Protein 8CQT (pdb70)

Secondary structure (DSSP, 8-state):
-HHHHHHH--B---B-TT-PPPHHHHHHHHHHHHT---GGG---EEEEEE--HHHHHHHHHHT-BTTB-GGGGG-SEEEEEEE---HHHHHHHHHHHHHHHHHHHTT-EEEEE--S-HHHHHHHHT--TTSPEEEEEEEE-B-S--PPP----HHHHEEES--/-HHHHHHHH--B---B-TT-PPPHHHHHHHHHHHHT---GGG---EEEEEE--HHHHHHHHHHH-BTTB-GGGGG-SEEEEEEE---HHHHHHHHHHHHHHHHHHHTT-EEEEE--S-HHHHHHHHT--TTSPEEEEEEEE-BSS---------HHHHEEES--

Organism: Bacteroides thetaiotaomicron (strain ATCC 29148 / DSM 2079 / JCM 5827 / CCUG 10774 / NCTC 10582 / VPI-5482 / E50) (NCBI:txid226186)

Foldseek 3Di:
DLVVLVQQADAFLAFQQPAADDPVLQVQLVVLLQPFDFVVSPSFKDWDKQQPSVLQLQQQVQQDDPNPSVRSSSQNIKIWIWGNDVRSVVRVVRSVVSNRSSLVVSQKHKHKRQGGNQVSNCVSRVNDPPIDTGIIMGIHHHDDDRDGDDDDDCVVPDDDPDD/DVLVVLVFQQDAFLAFDQPAADDPVLVVQLVVLLQPFDFVVSPSQKDWDKQQPLVLQLQQQVQQDDPNPSVRSNSQNIKTWIWGRDVRSVVRVVRSVVSNRSSLVVSQKHKHKRQGGNQVSNCVSRVNPPPIDTGIIIRIHHHDDHGDGDDDDDCVVVDDPPDD

Solvent-accessible surface area: 14604 Å² total; per-residue (Å²): 130,15,31,98,27,0,78,36,8,6,26,5,130,15,8,55,146,75,109,89,22,77,77,116,43,6,71,74,0,3,26,0,0,32,5,0,13,15,27,102,58,51,7,7,2,27,0,0,0,0,40,69,142,118,28,3,75,86,0,0,134,13,3,40,38,186,60,98,14,139,25,0,89,26,1,20,6,0,0,0,0,0,34,43,115,121,33,27,27,4,3,0,0,4,0,0,0,1,0,2,0,4,0,31,31,9,50,2,1,2,4,39,7,22,109,38,73,41,146,67,0,18,121,42,0,26,7,58,94,98,62,147,3,31,3,0,0,0,0,0,21,48,87,146,154,98,121,191,43,148,46,64,75,94,138,108,0,15,7,89,52,145,53,111,107,9,32,130,26,0,88,33,7,6,23,9,128,21,5,56,140,74,117,100,19,64,78,103,43,8,61,98,0,0,35,0,0,38,5,0,13,16,27,104,59,50,6,2,2,26,0,0,0,0,52,71,124,93,24,3,59,97,0,0,150,11,3,39,38,183,60,92,16,130,26,0,55,25,1,27,5,0,0,0,0,0,40,45,124,156,34,28,26,6,3,0,0,4,0,0,0,1,0,1,0,4,0,28,51,26,50,2,2,2,5,38,7,22,113,40,74,34,172,64,0,17,147,54,8,53,7,47,96,106,72,142,2,12,2,0,0,0,0,0,13,59,96,135,142,111,117,194,46,149,47,74,74,79,137,148,0,22,25,102,45,142,66

B-factor: mean 32.53, std 14.18, range [14.56, 101.68]

Sequence (327 aa):
DFLQLVLSRQSDRAYDKGRPVEAEKLERILEAARLSPSACNAQPWKFVVVTDHELALKVGRAAAGLGMNKFAKDAPVHILIVEESHFPLIDIGIAAAHITLAAESEGLGSCILGWFDEKEIKQLTGIPASKRLLLDIAIGYPVKEKRKKMRKTKEKVISYNRYMDFLQLVLSRQSDRAYDKGRPVEAEKLERILEAARLSPSACNAQPWKFVVVTDHELALKVGRAAAGLGMNKFAKDAPVHILIVEESHFPLIDIGIAAAHITLAAESEGLGSCILGWFDEKEIKQLTGIPASKRLLLDIAIGYPVKEKRKKMRKTKEKVISYNRY

Radius of gyration: 19.41 Å; Cα contacts (8 Å, |Δi|>4): 708; chains: 2; bounding box: 53×43×49 Å

InterPro domains:
  IPR000415 Nitroreductase-like [G3DSA:3.40.109.10] (1-178)
  IPR000415 Nitroreductase-like [SSF55469] (1-178)
  IPR029479 Nitroreductase [PF00881] (8-156)

Nearest PDB structures (foldseek):
  8cqt-assembly1_A  TM=1.004E+00  e=4.116E-32  Bacteroides thetaiotaomicron
  4dn2-assembly1_B  TM=9.015E-01  e=2.438E-16  Geobacter metallireducens GS-15
  3qdl-assembly3_D  TM=9.149E-01  e=4.379E-15  Helicobacter pylori
  3gag-assembly2_C  TM=8.772E-01  e=8.156E-11  Streptococcus mutans
  3gag-assembly2_D  TM=8.764E-01  e=8.156E-11  Streptococcus mutans

Structure (mmCIF, N/CA/C/O backbone):
data_8CQT
#
_entry.id   8CQT
#
_cell.length_a   56.626
_cell.length_b   65.333
_cell.length_c   90.543
_cell.angle_alpha   90.000
_cell.angle_beta   90.000
_cell.angle_gamma   90.000
#
_symmetry.space_group_name_H-M   'P 21 21 21'
#
loop_
_entity.id
_entity.type
_entity.pdbx_description
1 polymer 'Putative NADH dehydrogenase/NAD(P)H nitroreductase'
2 non-polymer 'FLAVIN MONONUCLEOTIDE'
3 non-polymer 'CHLORIDE ION'
4 water water
#
loop_
_atom_site.group_PDB
_atom_site.id
_atom_site.type_symbol
_atom_site.label_atom_id
_atom_site.label_alt_id
_atom_site.label_comp_id
_atom_site.label_asym_id
_atom_site.label_entity_id
_atom_site.label_seq_id
_atom_site.pdbx_PDB_ins_code
_atom_site.Cartn_x
_atom_site.Cartn_y
_atom_site.Cartn_z
_atom_site.occupancy
_atom_site.B_iso_or_equiv
_atom_site.auth_seq_id
_atom_site.auth_comp_id
_atom_site.auth_asym_id
_atom_site.auth_atom_id
_atom_site.pdbx_PDB_model_num
ATOM 1 N N . ASP A 1 4 ? 20.722 -3.104 -1.223 1.000 46.480 4 ASP A N 1
ATOM 2 C CA . ASP A 1 4 ? 20.973 -3.304 0.238 1.000 45.351 4 ASP A CA 1
ATOM 3 C C . ASP A 1 4 ? 19.668 -3.196 1.059 1.000 38.479 4 ASP A C 1
ATOM 4 O O . ASP A 1 4 ? 18.747 -2.418 0.778 1.000 36.329 4 ASP A O 1
ATOM 13 N N . PHE A 1 5 ? 19.659 -3.936 2.160 1.000 38.403 5 PHE A N 1
ATOM 14 C CA . PHE A 1 5 ? 18.549 -3.959 3.073 1.000 38.768 5 PHE A CA 1
ATOM 15 C C . PHE A 1 5 ? 18.410 -2.571 3.675 1.000 35.747 5 PHE A C 1
ATOM 16 O O . PHE A 1 5 ? 17.288 -2.084 3.821 1.000 29.941 5 PHE A O 1
ATOM 33 N N . LEU A 1 6 ? 19.531 -1.949 4.004 1.000 30.243 6 LEU A N 1
ATOM 34 C CA . LEU A 1 6 ? 19.521 -0.629 4.641 1.000 32.888 6 LEU A CA 1
ATOM 35 C C . LEU A 1 6 ? 18.981 0.479 3.726 1.000 30.142 6 LEU A C 1
ATOM 36 O O . LEU A 1 6 ? 18.216 1.331 4.159 1.000 35.773 6 LEU A O 1
ATOM 52 N N . GLN A 1 7 ? 19.276 0.422 2.451 1.000 30.390 7 GLN A N 1
ATOM 53 C CA . GLN A 1 7 ? 18.678 1.332 1.503 1.000 35.825 7 GLN A CA 1
ATOM 54 C C . GLN A 1 7 ? 17.160 1.087 1.431 1.000 27.842 7 GLN A C 1
ATOM 55 O O . GLN A 1 7 ? 16.394 2.051 1.344 1.000 25.017 7 GLN A O 1
ATOM 69 N N . LEU A 1 8 ? 16.702 -0.169 1.436 1.000 22.121 8 LEU A N 1
ATOM 70 C CA . LEU A 1 8 ? 15.265 -0.441 1.507 1.000 26.147 8 LEU A CA 1
ATOM 71 C C . LEU A 1 8 ? 14.630 0.175 2.782 1.000 23.532 8 LEU A C 1
ATOM 72 O O . LEU A 1 8 ? 13.596 0.849 2.729 1.000 25.295 8 LEU A O 1
ATOM 88 N N . VAL A 1 9 ? 15.269 0.010 3.947 1.000 22.909 9 VAL A N 1
ATOM 89 C CA . VAL A 1 9 ? 14.758 0.565 5.190 1.000 26.483 9 VAL A CA 1
ATOM 90 C C . VAL A 1 9 ? 14.617 2.093 5.094 1.000 30.611 9 VAL A C 1
ATOM 91 O O . VAL A 1 9 ? 13.600 2.634 5.520 1.000 32.700 9 VAL A O 1
ATOM 104 N N . LEU A 1 10 ? 15.602 2.763 4.480 1.000 30.646 10 LEU A N 1
ATOM 105 C CA . LEU A 1 10 ? 15.687 4.213 4.372 1.000 33.136 10 LEU A CA 1
ATOM 106 C C . LEU A 1 10 ? 14.647 4.768 3.379 1.000 34.107 10 LEU A C 1
ATOM 107 O O . LEU A 1 10 ? 14.088 5.842 3.616 1.000 33.340 10 LEU A O 1
ATOM 123 N N . SER A 1 11 ? 14.405 4.041 2.272 1.000 25.779 11 SER A N 1
ATOM 124 C CA . SER A 1 11 ? 13.524 4.507 1.232 1.000 28.874 11 SER A CA 1
ATOM 125 C C . SER A 1 11 ? 12.074 4.262 1.631 1.000 28.231 11 SER A C 1
ATOM 126 O O . SER A 1 11 ? 11.246 5.060 1.277 1.000 30.762 11 SER A O 1
ATOM 134 N N . ARG A 1 12 ? 11.778 3.217 2.428 1.000 26.338 12 ARG A N 1
ATOM 135 C CA . ARG A 1 12 ? 10.421 2.976 2.897 1.000 24.601 12 ARG A CA 1
ATOM 136 C C . ARG A 1 12 ? 10.004 4.130 3.803 1.000 24.658 12 ARG A C 1
ATOM 137 O O . ARG A 1 12 ? 10.723 4.462 4.731 1.000 23.896 12 ARG A O 1
ATOM 158 N N . GLN A 1 13 ? 8.857 4.747 3.504 1.000 24.686 13 GLN A N 1
ATOM 159 C CA . GLN A 1 13 ? 8.313 5.850 4.278 1.000 25.247 13 GLN A CA 1
ATOM 160 C C . GLN A 1 13 ? 6.784 5.785 4.257 1.000 22.493 13 GLN A C 1
ATOM 161 O O . GLN A 1 13 ? 6.194 5.009 3.508 1.000 20.581 13 GLN A O 1
ATOM 175 N N . SER A 1 14 ? 6.146 6.630 5.101 1.000 22.037 14 SER A N 1
ATOM 176 C CA . SER A 1 14 ? 4.699 6.726 5.104 1.000 20.635 14 SER A CA 1
ATOM 177 C C . SER A 1 14 ? 4.315 7.671 3.962 1.000 26.184 14 SER A C 1
ATOM 178 O O . SER A 1 14 ? 4.492 8.921 4.010 1.000 24.026 14 SER A O 1
ATOM 186 N N . ASP A 1 15 ? 3.768 7.057 2.908 1.000 24.475 15 ASP A N 1
ATOM 187 C CA . ASP A 1 15 ? 3.302 7.813 1.764 1.000 22.916 15 ASP A CA 1
ATOM 188 C C . ASP A 1 15 ? 1.882 8.267 2.074 1.000 21.426 15 ASP A C 1
ATOM 189 O O . ASP A 1 15 ? 1.038 7.394 2.248 1.000 18.917 15 ASP A O 1
ATOM 198 N N . ARG A 1 16 ? 1.638 9.592 1.979 1.000 21.790 16 ARG A N 1
ATOM 199 C CA . ARG A 1 16 ? 0.352 10.223 2.306 1.000 24.170 16 ARG A CA 1
ATOM 200 C C . ARG A 1 16 ? -0.201 10.916 1.052 1.000 27.753 16 ARG A C 1
ATOM 201 O O . ARG A 1 16 ? -0.911 11.904 1.140 1.000 26.352 16 ARG A O 1
ATOM 222 N N . ALA A 1 17 ? 0.082 10.339 -0.118 1.000 27.510 17 ALA A N 1
ATOM 223 C CA . ALA A 1 17 ? -0.562 10.734 -1.355 1.000 27.958 17 ALA A CA 1
ATOM 224 C C . ALA A 1 17 ? -0.424 9.606 -2.359 1.000 26.746 17 ALA A C 1
ATOM 225 O O . ALA A 1 17 ? 0.664 9.078 -2.501 1.000 32.491 17 ALA A O 1
ATOM 232 N N . TYR A 1 18 ? -1.506 9.284 -3.060 1.000 26.551 18 TYR A N 1
ATOM 233 C CA . TYR A 1 18 ? -1.516 8.172 -4.009 1.000 30.126 18 TYR A CA 1
ATOM 234 C C . TYR A 1 18 ? -2.129 8.609 -5.335 1.000 33.721 18 TYR A C 1
ATOM 235 O O . TYR A 1 18 ? -3.012 9.464 -5.364 1.000 30.918 18 TYR A O 1
ATOM 253 N N . ASP A 1 19 ? -1.649 7.960 -6.399 1.000 45.045 19 ASP A N 1
ATOM 254 C CA . ASP A 1 19 ? -2.238 8.045 -7.726 1.000 47.803 19 ASP A CA 1
ATOM 255 C C . ASP A 1 19 ? -3.511 7.195 -7.775 1.000 42.092 19 ASP A C 1
ATOM 256 O O . ASP A 1 19 ? -3.439 5.967 -7.881 1.000 37.128 19 ASP A O 1
ATOM 265 N N . LYS A 1 20 ? -4.650 7.869 -7.792 1.000 39.270 20 LYS A N 1
ATOM 266 C CA . LYS A 1 20 ? -5.979 7.307 -7.578 1.000 51.718 20 LYS A CA 1
ATOM 267 C C . LYS A 1 20 ? -6.373 6.343 -8.702 1.000 58.627 20 LYS A C 1
ATOM 268 O O . LYS A 1 20 ? -6.976 5.288 -8.457 1.000 51.158 20 LYS A O 1
ATOM 287 N N . GLY A 1 21 ? -6.032 6.720 -9.946 1.000 50.204 21 GLY A N 1
ATOM 288 C CA . GLY A 1 21 ? -6.413 5.915 -11.099 1.000 57.645 21 GLY A CA 1
ATOM 289 C C . GLY A 1 21 ? -5.444 4.772 -11.424 1.000 53.029 21 GLY A C 1
ATOM 290 O O . GLY A 1 21 ? -5.625 4.085 -12.417 1.000 55.764 21 GLY A O 1
ATOM 294 N N . ARG A 1 22 ? -4.458 4.519 -10.565 1.000 42.451 22 ARG A N 1
ATOM 295 C CA . ARG A 1 22 ? -3.377 3.626 -10.930 1.000 42.159 22 ARG A CA 1
ATOM 296 C C . ARG A 1 22 ? -3.431 2.311 -10.128 1.000 37.080 22 ARG A C 1
ATOM 297 O O . ARG A 1 22 ? -3.099 2.276 -8.945 1.000 31.581 22 ARG A O 1
ATOM 318 N N . PRO A 1 23 ? -3.746 1.182 -10.798 1.000 32.784 23 PRO A N 1
ATOM 319 C CA . PRO A 1 23 ? -4.007 -0.085 -10.117 1.000 30.303 23 PRO A CA 1
ATOM 320 C C . PRO A 1 23 ? -2.715 -0.725 -9.616 1.000 27.937 23 PRO A C 1
ATOM 321 O O . PRO A 1 23 ? -1.623 -0.459 -10.120 1.000 33.962 23 PRO A O 1
ATOM 332 N N . VAL A 1 24 ? -2.813 -1.443 -8.508 1.000 26.416 24 VAL A N 1
ATOM 333 C CA . VAL A 1 24 ? -1.785 -2.380 -8.074 1.000 26.754 24 VAL A CA 1
ATOM 334 C C . VAL A 1 24 ? -1.981 -3.763 -8.739 1.000 25.579 24 VAL A C 1
ATOM 335 O O . VAL A 1 24 ? -3.032 -4.389 -8.596 1.000 23.129 24 VAL A O 1
ATOM 348 N N . GLU A 1 25 ? -0.945 -4.207 -9.452 1.000 22.215 25 GLU A N 1
ATOM 349 C CA . GLU A 1 25 ? -0.863 -5.505 -10.121 1.000 26.288 25 GLU A CA 1
ATOM 350 C C . GLU A 1 25 ? -0.963 -6.643 -9.099 1.000 25.615 25 GLU A C 1
ATOM 351 O O . GLU A 1 25 ? -0.349 -6.543 -8.009 1.000 20.464 25 GLU A O 1
ATOM 363 N N . ALA A 1 26 ? -1.695 -7.718 -9.516 1.000 21.071 26 ALA A N 1
ATOM 364 C CA . ALA A 1 26 ? -2.084 -8.790 -8.630 1.000 25.833 26 ALA A CA 1
ATOM 365 C C . ALA A 1 26 ? -0.819 -9.519 -8.133 1.000 25.386 26 ALA A C 1
ATOM 366 O O . ALA A 1 26 ? -0.744 -9.867 -6.976 1.000 24.974 26 ALA A O 1
ATOM 373 N N . GLU A 1 27 ? 0.184 -9.704 -8.999 1.000 27.826 27 GLU A N 1
ATOM 374 C CA . GLU A 1 27 ? 1.412 -10.408 -8.655 1.000 29.814 27 GLU A CA 1
ATOM 375 C C . GLU A 1 27 ? 2.228 -9.632 -7.611 1.000 27.456 27 GLU A C 1
ATOM 376 O O . GLU A 1 27 ? 2.906 -10.258 -6.788 1.000 22.017 27 GLU A O 1
ATOM 388 N N . LYS A 1 28 ? 2.211 -8.283 -7.676 1.000 23.692 28 LYS A N 1
ATOM 389 C CA . LYS A 1 28 ? 2.888 -7.491 -6.661 1.000 25.555 28 LYS A CA 1
ATOM 390 C C . LYS A 1 28 ? 2.224 -7.651 -5.297 1.000 23.475 28 LYS A C 1
ATOM 391 O O . LYS A 1 28 ? 2.887 -7.916 -4.288 1.000 24.918 28 LYS A O 1
ATOM 410 N N . LEU A 1 29 ? 0.897 -7.608 -5.288 1.000 25.639 29 LEU A N 1
ATOM 411 C CA . LEU A 1 29 ? 0.173 -7.697 -4.030 1.000 25.124 29 LEU A CA 1
ATOM 412 C C . LEU A 1 29 ? 0.350 -9.065 -3.392 1.000 22.794 29 LEU A C 1
ATOM 413 O O . LEU A 1 29 ? 0.446 -9.164 -2.158 1.000 18.791 29 LEU A O 1
ATOM 429 N N . GLU A 1 30 ? 0.218 -10.105 -4.211 1.000 20.424 30 GLU A N 1
ATOM 430 C CA . GLU A 1 30 ? 0.484 -11.468 -3.762 1.000 26.946 30 GLU A CA 1
ATOM 431 C C . GLU A 1 30 ? 1.875 -11.608 -3.141 1.000 23.336 30 GLU A C 1
ATOM 432 O O . GLU A 1 30 ? 2.013 -12.332 -2.182 1.000 22.982 30 GLU A O 1
ATOM 444 N N . ARG A 1 31 ? 2.919 -10.947 -3.681 1.000 23.498 31 ARG A N 1
ATOM 445 C CA . ARG A 1 31 ? 4.224 -11.088 -3.053 1.000 23.349 31 ARG A CA 1
ATOM 446 C C . ARG A 1 31 ? 4.221 -10.341 -1.725 1.000 20.897 31 ARG A C 1
ATOM 447 O O . ARG A 1 31 ? 4.858 -10.809 -0.815 1.000 22.931 31 ARG A O 1
ATOM 468 N N . ILE A 1 32 ? 3.465 -9.226 -1.601 1.000 20.805 32 ILE A N 1
ATOM 469 C CA . ILE A 1 32 ? 3.399 -8.502 -0.341 1.000 21.920 32 ILE A CA 1
ATOM 470 C C . ILE A 1 32 ? 2.738 -9.357 0.750 1.000 21.468 32 ILE A C 1
ATOM 471 O O . ILE A 1 32 ? 3.291 -9.465 1.829 1.000 19.808 32 ILE A O 1
ATOM 487 N N . LEU A 1 33 ? 1.647 -10.054 0.407 1.000 20.300 33 LEU A N 1
ATOM 488 C CA . LEU A 1 33 ? 0.918 -10.890 1.347 1.000 21.570 33 LEU A CA 1
ATOM 489 C C . LEU A 1 33 ? 1.648 -12.189 1.705 1.000 21.694 33 LEU A C 1
ATOM 490 O O . LEU A 1 33 ? 1.564 -12.696 2.836 1.000 20.123 33 LEU A O 1
ATOM 506 N N . GLU A 1 34 ? 2.426 -12.682 0.778 1.000 19.553 34 GLU A N 1
ATOM 507 C CA . GLU A 1 34 ? 3.320 -13.765 1.100 1.000 24.978 34 GLU A CA 1
ATOM 508 C C . GLU A 1 34 ? 4.327 -13.299 2.159 1.000 23.331 34 GLU A C 1
ATOM 509 O O . GLU A 1 34 ? 4.568 -14.016 3.131 1.000 21.705 34 GLU A O 1
ATOM 521 N N . ALA A 1 35 ? 4.915 -12.101 2.004 1.000 23.307 35 ALA A N 1
ATOM 522 C CA . ALA A 1 35 ? 5.864 -11.631 2.987 1.000 20.778 35 ALA A CA 1
ATOM 523 C C . ALA A 1 35 ? 5.160 -11.563 4.331 1.000 22.038 35 ALA A C 1
ATOM 524 O O . ALA A 1 35 ? 5.738 -11.940 5.350 1.000 22.041 35 ALA A O 1
ATOM 531 N N . ALA A 1 36 ? 3.922 -11.059 4.339 1.000 18.618 36 ALA A N 1
ATOM 532 C CA . ALA A 1 36 ? 3.162 -10.970 5.576 1.000 20.290 36 ALA A CA 1
ATOM 533 C C . ALA A 1 36 ? 2.957 -12.337 6.251 1.000 21.128 36 ALA A C 1
ATOM 534 O O . ALA A 1 36 ? 3.208 -12.511 7.470 1.000 17.116 36 ALA A O 1
ATOM 541 N N . ARG A 1 37 ? 2.589 -13.351 5.428 1.000 21.216 37 ARG A N 1
ATOM 542 C CA . ARG A 1 37 ? 2.179 -14.661 5.945 1.000 21.031 37 ARG A CA 1
ATOM 543 C C . ARG A 1 37 ? 3.389 -15.374 6.596 1.000 20.380 37 ARG A C 1
ATOM 544 O O . ARG A 1 37 ? 3.278 -16.224 7.533 1.000 20.479 37 ARG A O 1
ATOM 565 N N . LEU A 1 38 ? 4.541 -15.107 5.995 1.000 17.973 38 LEU A N 1
ATOM 566 C CA . LEU A 1 38 ? 5.809 -15.701 6.390 1.000 19.376 38 LEU A CA 1
ATOM 567 C C . LEU A 1 38 ? 6.443 -15.017 7.610 1.000 19.680 38 LEU A C 1
ATOM 568 O O . LEU A 1 38 ? 7.462 -15.493 8.079 1.000 20.194 38 LEU A O 1
ATOM 584 N N . SER A 1 39 ? 5.879 -13.923 8.106 1.000 18.684 39 SER A N 1
ATOM 585 C CA . SER A 1 39 ? 6.299 -13.303 9.367 1.000 17.625 39 SER A CA 1
ATOM 586 C C . SER A 1 39 ? 6.467 -14.304 10.510 1.000 16.582 39 SER A C 1
ATOM 587 O O . SER A 1 39 ? 5.687 -15.249 10.712 1.000 17.621 39 SER A O 1
ATOM 595 N N . PRO A 1 40 ? 7.480 -14.087 11.355 1.000 17.929 40 PRO A N 1
ATOM 596 C CA . PRO A 1 40 ? 7.553 -14.794 12.634 1.000 17.431 40 PRO A CA 1
ATOM 597 C C . PRO A 1 40 ? 6.493 -14.258 13.599 1.000 21.888 40 PRO A C 1
ATOM 598 O O . PRO A 1 40 ? 6.012 -13.120 13.434 1.000 20.010 40 PRO A O 1
ATOM 609 N N . SER A 1 41 ? 6.207 -15.095 14.620 1.000 19.525 41 SER A N 1
ATOM 610 C CA . SER A 1 41 ? 5.234 -14.840 15.661 1.000 16.716 41 SER A CA 1
ATOM 611 C C . SER A 1 41 ? 5.554 -15.719 16.863 1.000 16.884 41 SER A C 1
ATOM 612 O O . SER A 1 41 ? 6.055 -16.814 16.670 1.000 20.561 41 SER A O 1
ATOM 620 N N . ALA A 1 42 ? 5.335 -15.244 18.106 1.000 16.956 42 ALA A N 1
ATOM 621 C CA . ALA A 1 42 ? 5.534 -16.069 19.288 1.000 19.435 42 ALA A CA 1
ATOM 622 C C . ALA A 1 42 ? 4.740 -17.358 19.131 1.000 20.272 42 ALA A C 1
ATOM 623 O O . ALA A 1 42 ? 3.614 -17.304 18.665 1.000 21.480 42 ALA A O 1
ATOM 630 N N . CYS A 1 43 ? 5.398 -18.497 19.388 1.000 23.290 43 CYS A N 1
ATOM 631 C CA . CYS A 1 43 ? 4.828 -19.835 19.344 1.000 28.226 43 CYS A CA 1
ATOM 632 C C . CYS A 1 43 ? 4.447 -20.174 17.910 1.000 25.128 43 CYS A C 1
ATOM 633 O O . CYS A 1 43 ? 3.728 -21.138 17.687 1.000 24.950 43 CYS A O 1
ATOM 641 N N . ASN A 1 44 ? 4.872 -19.374 16.927 1.000 23.107 44 ASN A N 1
ATOM 642 C CA . ASN A 1 44 ? 4.352 -19.546 15.563 1.000 21.630 44 ASN A CA 1
ATOM 643 C C . ASN A 1 44 ? 2.815 -19.575 15.556 1.000 20.817 44 ASN A C 1
ATOM 644 O O . ASN A 1 44 ? 2.216 -20.186 14.672 1.000 18.502 44 ASN A O 1
ATOM 655 N N . ALA A 1 45 ? 2.181 -18.788 16.427 1.000 22.588 45 ALA A N 1
ATOM 656 C CA . ALA A 1 45 ? 0.726 -18.735 16.541 1.000 24.704 45 ALA A CA 1
ATOM 657 C C . ALA A 1 45 ? 0.096 -17.998 15.366 1.000 22.062 45 ALA A C 1
ATOM 658 O O . ALA A 1 45 ? -1.058 -18.269 15.014 1.000 24.763 45 ALA A O 1
ATOM 665 N N . GLN A 1 46 ? 0.841 -17.125 14.677 1.000 20.450 46 GLN A N 1
ATOM 666 C CA . GLN A 1 46 ? 0.295 -16.448 13.502 1.000 19.000 46 GLN A CA 1
ATOM 667 C C . GLN A 1 46 ? -1.120 -15.890 13.738 1.000 19.417 46 GLN A C 1
ATOM 668 O O . GLN A 1 46 ? -2.057 -16.181 12.998 1.000 19.028 46 GLN A O 1
ATOM 682 N N . PRO A 1 47 ? -1.300 -15.037 14.758 1.000 18.571 47 PRO A N 1
ATOM 683 C CA . PRO A 1 47 ? -2.644 -14.727 15.252 1.000 21.667 47 PRO A CA 1
ATOM 684 C C . PRO A 1 47 ? -3.235 -13.530 14.510 1.000 22.564 47 PRO A C 1
ATOM 685 O O . PRO A 1 47 ? -3.577 -12.535 15.144 1.000 23.336 47 PRO A O 1
ATOM 696 N N . TRP A 1 48 ? -3.334 -13.654 13.171 1.000 20.740 48 TRP A N 1
ATOM 697 C CA . TRP A 1 48 ? -3.683 -12.567 12.283 1.000 18.796 48 TRP A CA 1
ATOM 698 C C . TRP A 1 48 ? -4.580 -13.123 11.161 1.000 22.570 48 TRP A C 1
ATOM 699 O O . TRP A 1 48 ? -4.476 -14.300 10.741 1.000 21.412 48 TRP A O 1
ATOM 720 N N . LYS A 1 49 ? -5.347 -12.221 10.586 1.000 20.004 49 LYS A N 1
ATOM 721 C CA . LYS A 1 49 ? -5.957 -12.414 9.279 1.000 22.933 49 LYS A CA 1
ATOM 722 C C . LYS A 1 49 ? -5.867 -11.078 8.534 1.000 20.057 49 LYS A C 1
ATOM 723 O O . LYS A 1 49 ? -6.130 -10.030 9.114 1.000 20.001 49 LYS A O 1
ATOM 742 N N . PHE A 1 50 ? -5.418 -11.132 7.289 1.000 18.710 50 PHE A N 1
ATOM 743 C CA . PHE A 1 50 ? -5.276 -10.008 6.405 1.000 18.720 50 PHE A CA 1
ATOM 744 C C . PHE A 1 50 ? -6.452 -9.990 5.463 1.000 21.129 50 PHE A C 1
ATOM 745 O O . PHE A 1 50 ? -6.645 -10.971 4.735 1.000 21.105 50 PHE A O 1
ATOM 762 N N . VAL A 1 51 ? -7.311 -8.962 5.616 1.000 21.002 51 VAL A N 1
ATOM 763 C CA . VAL A 1 51 ? -8.464 -8.761 4.729 1.000 18.511 51 VAL A CA 1
ATOM 764 C C . VAL A 1 51 ? -8.077 -7.664 3.752 1.000 20.042 51 VAL A C 1
ATOM 765 O O . VAL A 1 51 ? -7.795 -6.518 4.117 1.000 20.867 51 VAL A O 1
ATOM 778 N N . VAL 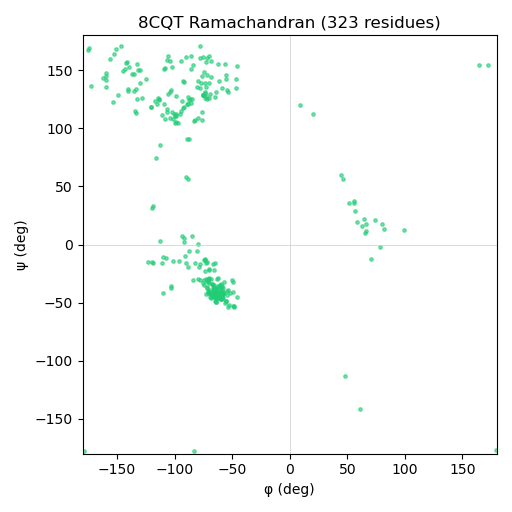A 1 52 ? -7.848 -8.085 2.527 1.000 18.474 52 VAL A N 1
ATOM 779 C CA . VAL A 1 52 ? -7.231 -7.300 1.500 1.000 18.963 52 VAL A CA 1
ATOM 780 C C . VAL A 1 52 ? -8.375 -6.744 0.640 1.000 20.040 52 VAL A C 1
ATOM 781 O O . VAL A 1 52 ? -9.092 -7.492 -0.045 1.000 21.002 52 VAL A O 1
ATOM 794 N N . VAL A 1 53 ? -8.543 -5.423 0.713 1.000 21.139 53 VAL A N 1
ATOM 795 C CA . VAL A 1 53 ? -9.554 -4.711 -0.031 1.000 22.964 53 VAL A CA 1
ATOM 796 C C . VAL A 1 53 ? -8.890 -4.217 -1.306 1.000 23.439 53 VAL A C 1
ATOM 797 O O . VAL A 1 53 ? -7.996 -3.368 -1.246 1.000 24.857 53 VAL A O 1
ATOM 810 N N . THR A 1 54 ? -9.373 -4.757 -2.447 1.000 24.680 54 THR A N 1
ATOM 811 C CA . THR A 1 54 ? -8.910 -4.441 -3.797 1.000 22.191 54 THR A CA 1
ATOM 812 C C . THR A 1 54 ? -10.051 -3.955 -4.676 1.000 22.882 54 THR A C 1
ATOM 813 O O . THR A 1 54 ? -9.829 -3.425 -5.776 1.000 23.066 54 THR A O 1
ATOM 824 N N . ASP A 1 55 ? -11.299 -4.179 -4.244 1.000 23.663 55 ASP A N 1
ATOM 825 C CA . ASP A 1 55 ? -12.436 -3.752 -5.062 1.000 23.754 55 ASP A CA 1
ATOM 826 C C . ASP A 1 55 ? -12.463 -2.221 -5.029 1.000 23.153 55 ASP A C 1
ATOM 827 O O . ASP A 1 55 ? -12.433 -1.634 -3.942 1.000 20.180 55 ASP A O 1
ATOM 836 N N . HIS A 1 56 ? -12.535 -1.595 -6.225 1.000 27.543 56 HIS A N 1
ATOM 837 C CA . HIS A 1 56 ? -12.416 -0.156 -6.402 1.000 34.083 56 HIS A CA 1
ATOM 838 C C . HIS A 1 56 ? -13.399 0.577 -5.483 1.000 35.549 56 HIS A C 1
ATOM 839 O O . HIS A 1 56 ? -13.003 1.471 -4.737 1.000 29.572 56 HIS A O 1
ATOM 854 N N . GLU A 1 57 ? -14.677 0.203 -5.520 1.000 32.980 57 GLU A N 1
ATOM 855 C CA . GLU A 1 57 ? -15.750 0.861 -4.754 1.000 30.712 57 GLU A CA 1
ATOM 856 C C . GLU A 1 57 ? -15.549 0.597 -3.252 1.000 31.403 57 GLU A C 1
ATOM 857 O O . GLU A 1 57 ? -15.623 1.514 -2.408 1.000 23.098 57 GLU A O 1
ATOM 869 N N . LEU A 1 58 ? -15.268 -0.677 -2.890 1.000 24.351 58 LEU A N 1
ATOM 870 C CA . LEU A 1 58 ? -14.996 -0.951 -1.487 1.000 27.361 58 LEU A CA 1
ATOM 871 C C . LEU A 1 58 ? -13.790 -0.185 -0.931 1.000 23.253 58 LEU A C 1
ATOM 872 O O . LEU A 1 58 ? -13.860 0.281 0.195 1.000 21.876 58 LEU A O 1
ATOM 888 N N . ALA A 1 59 ? -12.688 -0.134 -1.661 1.000 22.555 59 ALA A N 1
ATOM 889 C CA . ALA A 1 59 ? -11.484 0.568 -1.245 1.000 24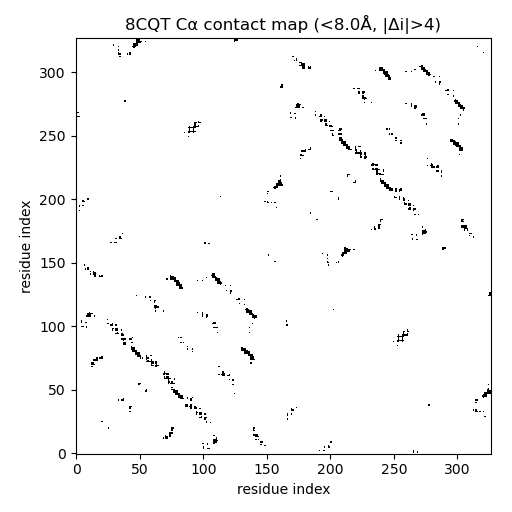.196 59 ALA A CA 1
ATOM 890 C C . ALA A 1 59 ? -11.727 2.059 -1.019 1.000 27.483 59 ALA A C 1
ATOM 891 O O . ALA A 1 59 ? -11.182 2.704 -0.090 1.000 24.865 59 ALA A O 1
ATOM 898 N N . LEU A 1 60 ? -12.619 2.621 -1.825 1.000 33.456 60 LEU A N 1
ATOM 899 C CA . LEU A 1 60 ? -12.980 4.035 -1.683 1.000 33.568 60 LEU A CA 1
ATOM 900 C C . LEU A 1 60 ? -13.640 4.222 -0.328 1.000 31.765 60 LEU A C 1
ATOM 901 O O . LEU A 1 60 ? -13.316 5.122 0.477 1.000 32.200 60 LEU A O 1
ATOM 917 N N . LYS A 1 61 ? -14.547 3.292 -0.031 1.000 30.780 61 LYS A N 1
ATOM 918 C CA . LYS A 1 61 ? -15.349 3.395 1.176 1.000 28.901 61 LYS A CA 1
ATOM 919 C C . LYS A 1 61 ? -14.479 3.121 2.409 1.000 24.404 61 LYS A C 1
ATOM 920 O O . LYS A 1 61 ? -14.628 3.762 3.466 1.000 25.499 61 LYS A O 1
ATOM 939 N N . VAL A 1 62 ? -13.581 2.142 2.300 1.000 22.216 62 VAL A N 1
ATOM 940 C CA . VAL A 1 62 ? -12.702 1.853 3.433 1.000 22.420 62 VAL A CA 1
ATOM 941 C C . VAL A 1 62 ? -11.802 3.051 3.715 1.000 18.601 62 VAL A C 1
ATOM 942 O O . VAL A 1 62 ? -11.641 3.431 4.858 1.000 22.795 62 VAL A O 1
ATOM 955 N N . GLY A 1 63 ? -11.205 3.603 2.675 1.000 18.623 63 GLY A N 1
ATOM 956 C CA . GLY A 1 63 ? -10.333 4.750 2.809 1.000 23.862 63 GLY A CA 1
ATOM 957 C C . GLY A 1 63 ? -11.045 5.992 3.362 1.000 24.207 63 GLY A C 1
ATOM 958 O O . GLY A 1 63 ? -10.505 6.665 4.241 1.000 28.770 63 GLY A O 1
ATOM 962 N N . ARG A 1 64 ? -12.301 6.185 2.991 1.000 26.509 64 ARG A N 1
ATOM 963 C CA . ARG A 1 64 ? -13.103 7.268 3.581 1.000 28.932 64 ARG A CA 1
ATOM 964 C C . ARG A 1 64 ? -13.329 7.037 5.067 1.000 23.211 64 ARG A C 1
ATOM 965 O O . ARG A 1 64 ? -13.275 7.970 5.872 1.000 25.115 64 ARG A O 1
ATOM 986 N N . ALA A 1 65 ? -13.571 5.784 5.466 1.000 24.678 65 ALA A N 1
ATOM 987 C CA . ALA A 1 65 ? -13.825 5.469 6.874 1.000 22.986 65 ALA A CA 1
ATOM 988 C C . ALA A 1 65 ? -12.533 5.522 7.665 1.000 23.305 65 ALA A C 1
ATOM 989 O O . ALA A 1 65 ? -12.567 5.474 8.893 1.000 26.420 65 ALA A O 1
ATOM 996 N N . ALA A 1 66 ? -11.363 5.557 6.977 1.000 20.612 66 ALA A N 1
ATOM 997 C CA . ALA A 1 66 ? -10.128 5.758 7.706 1.000 22.093 66 ALA A CA 1
ATOM 998 C C . ALA A 1 66 ? -9.843 7.242 8.006 1.000 24.827 66 ALA A C 1
ATOM 999 O O . ALA A 1 66 ? -8.931 7.515 8.744 1.000 26.229 66 ALA A O 1
ATOM 1006 N N . ALA A 1 67 ? -10.523 8.176 7.328 1.000 26.714 67 ALA A N 1
ATOM 1007 C CA . ALA A 1 67 ? -10.337 9.609 7.447 1.000 26.516 67 ALA A CA 1
ATOM 1008 C C . ALA A 1 67 ? -11.189 10.121 8.596 1.000 26.067 67 ALA A C 1
ATOM 1009 O O . ALA A 1 67 ? -12.270 9.625 8.914 1.000 24.913 67 ALA A O 1
ATOM 1016 N N . GLY A 1 68 ? -10.700 11.193 9.194 1.000 27.623 68 GLY A N 1
ATOM 1017 C CA . GLY A 1 68 ? -11.425 11.860 10.249 1.000 26.050 68 GLY A CA 1
ATOM 1018 C C . GLY A 1 68 ? -10.507 12.794 11.016 1.000 23.877 68 GLY A C 1
ATOM 1019 O O . GLY A 1 68 ? -9.313 12.527 11.193 1.000 24.453 68 GLY A O 1
ATOM 1023 N N . LEU A 1 69 ? -11.135 13.803 11.602 1.000 31.472 69 LEU A N 1
ATOM 1024 C CA . LEU A 1 69 ? -10.475 14.705 12.532 1.000 35.852 69 LEU A CA 1
ATOM 1025 C C . LEU A 1 69 ? -9.253 15.325 11.872 1.000 36.484 69 LEU A C 1
ATOM 1026 O O . LEU A 1 69 ? -8.220 15.433 12.550 1.000 38.458 69 LEU A O 1
ATOM 1042 N N . GLY A 1 70 ? -9.330 15.606 10.553 1.000 45.466 70 GLY A N 1
ATOM 1043 C CA . GLY A 1 70 ? -8.189 16.151 9.807 1.000 40.608 70 GLY A CA 1
ATOM 1044 C C . GLY A 1 70 ? -7.111 15.137 9.400 1.000 46.804 70 GLY A C 1
ATOM 1045 O O . GLY A 1 70 ? -6.162 15.510 8.720 1.000 47.534 70 GLY A O 1
ATOM 1049 N N . MET A 1 71 ? -7.228 13.852 9.770 1.000 39.707 71 MET A N 1
ATOM 1050 C CA . MET A 1 71 ? -6.186 12.871 9.482 1.000 36.908 71 MET A CA 1
ATOM 1051 C C . MET A 1 71 ? -6.631 11.972 8.308 1.000 27.515 71 MET A C 1
ATOM 1052 O O . MET A 1 71 ? -7.847 11.783 8.083 1.000 27.508 71 MET A O 1
ATOM 1066 N N . ASN A 1 72 ? -5.664 11.347 7.626 1.000 22.560 72 ASN A N 1
ATOM 1067 C CA . ASN A 1 72 ? -5.897 10.183 6.768 1.000 24.371 72 ASN A CA 1
ATOM 1068 C C . ASN A 1 72 ? -6.788 10.489 5.566 1.000 25.082 72 ASN A C 1
ATOM 1069 O O . ASN A 1 72 ? -7.355 9.564 4.999 1.000 24.583 72 ASN A O 1
ATOM 1080 N N . LYS A 1 73 ? -6.900 11.765 5.144 1.000 28.022 73 LYS A N 1
ATOM 1081 C CA . LYS A 1 73 ? -7.659 12.180 3.966 1.000 32.862 73 LYS A CA 1
ATOM 1082 C C . LYS A 1 73 ? -7.176 11.470 2.694 1.000 26.591 73 LYS A C 1
ATOM 1083 O O . LYS A 1 73 ? -7.942 11.226 1.777 1.000 23.787 73 LYS A O 1
ATOM 1102 N N . PHE A 1 74 ? -5.886 11.169 2.630 1.000 23.269 74 PHE A N 1
ATOM 1103 C CA . PHE A 1 74 ? -5.297 10.538 1.458 1.000 26.033 74 PHE A CA 1
ATOM 1104 C C . PHE A 1 74 ? -5.720 9.055 1.366 1.000 26.758 74 PHE A C 1
ATOM 1105 O O . PHE A 1 74 ? -5.471 8.456 0.328 1.000 28.855 74 PHE A O 1
ATOM 1122 N N . ALA A 1 75 ? -6.252 8.436 2.448 1.000 21.553 75 ALA A N 1
ATOM 1123 C CA . ALA A 1 75 ? -6.474 6.986 2.448 1.000 25.358 75 ALA A CA 1
ATOM 1124 C C . ALA A 1 75 ? -7.446 6.548 1.336 1.000 24.322 75 ALA A C 1
ATOM 1125 O O . ALA A 1 75 ? -7.308 5.478 0.784 1.000 23.910 75 ALA A O 1
ATOM 1132 N N . LYS A 1 76 ? -8.443 7.366 1.024 1.000 21.086 76 LYS A N 1
ATOM 1133 C CA . LYS A 1 76 ? -9.412 7.085 -0.011 1.000 22.960 76 LYS A CA 1
ATOM 1134 C C . LYS A 1 76 ? -8.827 7.033 -1.424 1.000 22.206 76 LYS A C 1
ATOM 1135 O O . LYS A 1 76 ? -9.474 6.472 -2.324 1.000 25.383 76 LYS A O 1
ATOM 1154 N N . ASP A 1 77 ? -7.611 7.553 -1.594 1.000 20.883 77 ASP A N 1
ATOM 1155 C CA . ASP A 1 77 ? -6.929 7.525 -2.870 1.000 23.967 77 ASP A CA 1
ATOM 1156 C C . ASP A 1 77 ? -6.112 6.260 -3.066 1.000 23.843 77 ASP A C 1
ATOM 1157 O O . ASP A 1 77 ? -5.689 6.003 -4.184 1.000 23.304 77 ASP A O 1
ATOM 1166 N N . ALA A 1 78 ? -5.772 5.545 -1.976 1.000 25.591 78 ALA A N 1
ATOM 1167 C CA . ALA A 1 78 ? -4.995 4.316 -2.129 1.000 23.957 78 ALA A CA 1
ATOM 1168 C C . ALA A 1 78 ? -5.930 3.256 -2.690 1.000 21.991 78 ALA A C 1
ATOM 1169 O O . ALA A 1 78 ? -6.939 2.961 -2.044 1.000 23.762 78 ALA A O 1
ATOM 1176 N N . PRO A 1 79 ? -5.589 2.582 -3.809 1.000 24.535 79 PRO A N 1
ATOM 1177 C CA . PRO A 1 79 ? -6.455 1.516 -4.362 1.000 25.373 79 PRO A CA 1
ATOM 1178 C C . PRO A 1 79 ? -6.463 0.191 -3.593 1.000 21.978 79 PRO A C 1
ATOM 1179 O O . PRO A 1 79 ? -7.352 -0.632 -3.806 1.000 19.948 79 PRO A O 1
ATOM 1190 N N . VAL A 1 80 ? -5.513 -0.010 -2.668 1.000 22.731 80 VAL A N 1
ATOM 1191 C CA . VAL A 1 80 ? -5.491 -1.237 -1.862 1.000 22.722 80 VAL A CA 1
ATOM 1192 C C . VAL A 1 80 ? -5.352 -0.937 -0.373 1.000 21.409 80 VAL A C 1
ATOM 1193 O O . VAL A 1 80 ? -4.631 -0.038 0.018 1.000 19.925 80 VAL A O 1
ATOM 1206 N N . HIS A 1 81 ? -6.099 -1.676 0.444 1.000 20.063 81 HIS A N 1
ATOM 1207 C CA . HIS A 1 81 ? -6.127 -1.514 1.896 1.000 21.304 81 HIS A CA 1
ATOM 1208 C C . HIS A 1 81 ? -6.006 -2.901 2.517 1.000 21.499 81 HIS A C 1
ATOM 1209 O O . HIS A 1 81 ? -6.862 -3.738 2.282 1.000 21.370 81 HIS A O 1
ATOM 1224 N N . ILE A 1 82 ? -4.891 -3.152 3.198 1.000 20.135 82 ILE A N 1
ATOM 1225 C CA . ILE A 1 82 ? -4.701 -4.413 3.883 1.000 23.981 82 ILE A CA 1
ATOM 1226 C C . ILE A 1 82 ? -5.062 -4.259 5.353 1.000 19.143 82 ILE A C 1
ATOM 1227 O O . ILE A 1 82 ? -4.343 -3.599 6.104 1.000 19.491 82 ILE A O 1
ATOM 1243 N N . LEU A 1 83 ? -6.222 -4.789 5.715 1.000 19.778 83 LEU A N 1
ATOM 1244 C CA . LEU A 1 83 ? -6.736 -4.732 7.073 1.000 19.384 83 LEU A CA 1
ATOM 1245 C C . LEU A 1 83 ? -6.194 -5.901 7.877 1.000 20.492 83 LEU A C 1
ATOM 1246 O O . LEU A 1 83 ? -6.367 -7.060 7.497 1.000 21.652 83 LEU A O 1
ATOM 1262 N N . ILE A 1 84 ? -5.563 -5.614 9.019 1.000 20.087 84 ILE A N 1
ATOM 1263 C CA . ILE A 1 84 ? -5.032 -6.654 9.846 1.000 17.365 84 ILE A CA 1
ATOM 1264 C C . ILE A 1 84 ? -5.907 -6.814 11.105 1.000 19.538 84 ILE A C 1
ATOM 1265 O O . ILE A 1 84 ? -5.944 -5.951 11.983 1.000 19.850 84 ILE A O 1
ATOM 1281 N N . VAL A 1 85 ? -6.513 -7.980 11.212 1.000 20.075 85 VAL A N 1
ATOM 1282 C CA . VAL A 1 85 ? -7.407 -8.405 12.277 1.000 22.502 85 VAL A CA 1
ATOM 1283 C C . VAL A 1 85 ? -6.674 -9.356 13.202 1.000 21.990 85 VAL A C 1
ATOM 1284 O O . VAL A 1 85 ? -6.018 -10.293 12.760 1.000 21.080 85 VAL A O 1
ATOM 1297 N N . GLU A 1 86 ? -6.782 -9.090 14.496 1.000 25.392 86 GLU A N 1
ATOM 1298 C CA . GLU A 1 86 ? -6.208 -9.973 15.492 1.000 26.166 86 GLU A CA 1
ATOM 1299 C C . GLU A 1 86 ? -7.057 -11.251 15.589 1.000 27.538 86 GLU A C 1
ATOM 1300 O O . GLU A 1 86 ? -8.295 -11.189 15.725 1.000 28.105 86 GLU A O 1
ATOM 1312 N N . GLU A 1 87 ? -6.376 -12.402 15.526 1.000 27.085 87 GLU A N 1
ATOM 1313 C CA . GLU A 1 87 ? -7.035 -13.689 15.675 1.000 30.746 87 GLU A CA 1
ATOM 1314 C C . GLU A 1 87 ? -6.532 -14.306 16.989 1.000 36.306 87 GLU A C 1
ATOM 1315 O O . GLU A 1 87 ? -5.640 -15.133 16.981 1.000 43.798 87 GLU A O 1
ATOM 1327 N N . SER A 1 88 ? -7.217 -13.914 18.083 1.000 46.481 88 SER A N 1
ATOM 1328 C CA . SER A 1 88 ? -6.929 -14.156 19.496 1.000 60.063 88 SER A CA 1
ATOM 1329 C C . SER A 1 88 ? -5.458 -14.513 19.714 1.000 56.811 88 SER A C 1
ATOM 1330 O O . SER A 1 88 ? -4.838 -13.612 20.308 1.000 55.547 88 SER A O 1
ATOM 1338 N N . HIS A 1 103 ? -0.874 -8.517 24.135 1.000 60.475 103 HIS A N 1
ATOM 1339 C CA . HIS A 1 103 ? 0.537 -8.906 24.382 1.000 51.186 103 HIS A CA 1
ATOM 1340 C C . HIS A 1 103 ? 1.214 -9.418 23.088 1.000 39.880 103 HIS A C 1
ATOM 1341 O O . HIS A 1 103 ? 1.565 -8.607 22.234 1.000 37.868 103 HIS A O 1
ATOM 1356 N N . PHE A 1 104 ? 1.577 -10.708 22.989 1.000 31.067 104 PHE A N 1
ATOM 1357 C CA . PHE A 1 104 ? 2.361 -11.168 21.833 1.000 29.175 104 PHE A CA 1
ATOM 1358 C C . PHE A 1 104 ? 1.645 -10.924 20.510 1.000 26.502 104 PHE A C 1
ATOM 1359 O O . PHE A 1 104 ? 2.288 -10.480 19.584 1.000 22.792 104 PHE A O 1
ATOM 1376 N N . PRO A 1 105 ? 0.301 -11.104 20.408 1.000 25.891 105 PRO A N 1
ATOM 1377 C CA . PRO A 1 105 ? -0.407 -10.782 19.173 1.000 25.259 105 PRO A CA 1
ATOM 1378 C C . PRO A 1 105 ? -0.065 -9.389 18.650 1.000 25.010 105 PRO A C 1
ATOM 1379 O O . PRO A 1 105 ? 0.066 -9.242 17.442 1.000 20.839 105 PRO A O 1
ATOM 1390 N N . LEU A 1 106 ? 0.041 -8.388 19.548 1.000 21.367 106 LEU A N 1
ATOM 1391 C CA . LEU A 1 106 ? 0.338 -7.025 19.140 1.000 22.144 106 LEU A CA 1
ATOM 1392 C C . LEU A 1 106 ? 1.764 -6.911 18.621 1.000 21.824 106 LEU A C 1
ATOM 1393 O O . LEU A 1 106 ? 2.002 -6.333 17.552 1.000 20.690 106 LEU A O 1
ATOM 1409 N N . ILE A 1 107 ? 2.710 -7.547 19.308 1.000 22.514 107 ILE A N 1
ATOM 1410 C CA . ILE A 1 107 ? 4.079 -7.581 18.813 1.000 22.533 107 ILE A CA 1
ATOM 1411 C C . ILE A 1 107 ? 4.066 -8.241 17.417 1.000 20.323 107 ILE A C 1
ATOM 1412 O O . ILE A 1 107 ? 4.595 -7.695 16.457 1.000 17.798 107 ILE A O 1
ATOM 1428 N N . ASP A 1 108 ? 3.371 -9.368 17.322 1.000 20.548 108 ASP A N 1
ATOM 1429 C CA . ASP A 1 108 ? 3.313 -10.162 16.089 1.000 21.550 108 ASP A CA 1
ATOM 1430 C C . ASP A 1 108 ? 2.774 -9.321 14.916 1.000 21.950 108 ASP A C 1
ATOM 1431 O O . ASP A 1 108 ? 3.262 -9.382 13.797 1.000 21.937 108 ASP A O 1
ATOM 1440 N N . ILE A 1 109 ? 1.731 -8.536 15.171 1.000 20.695 109 ILE A N 1
ATOM 1441 C CA . ILE A 1 109 ? 1.123 -7.732 14.124 1.000 19.022 109 ILE A CA 1
ATOM 1442 C C . ILE A 1 109 ? 1.998 -6.552 13.686 1.000 18.626 109 ILE A C 1
ATOM 1443 O O . ILE A 1 109 ? 2.048 -6.259 12.472 1.000 21.437 109 ILE A O 1
ATOM 1459 N N . GLY A 1 110 ? 2.815 -6.007 14.593 1.000 17.299 110 GLY A N 1
ATOM 1460 C CA . GLY A 1 110 ? 3.883 -5.061 14.216 1.000 16.911 110 GLY A CA 1
ATOM 1461 C C . GLY A 1 110 ? 4.898 -5.716 13.261 1.000 17.566 110 GLY A C 1
ATOM 1462 O O . GLY A 1 110 ? 5.277 -5.149 12.244 1.000 17.757 110 GLY A O 1
ATOM 1466 N N . ILE A 1 111 ? 5.349 -6.935 13.604 1.000 18.874 111 ILE A N 1
ATOM 1467 C CA . ILE A 1 111 ? 6.192 -7.747 12.735 1.000 18.537 111 ILE A CA 1
ATOM 1468 C C . ILE A 1 111 ? 5.600 -7.835 11.329 1.000 16.642 111 ILE A C 1
ATOM 1469 O O . ILE A 1 111 ? 6.278 -7.587 10.333 1.000 18.350 111 ILE A O 1
ATOM 1485 N N . ALA A 1 112 ? 4.353 -8.222 11.237 1.000 16.770 112 ALA A N 1
ATOM 1486 C CA . ALA A 1 112 ? 3.716 -8.385 9.937 1.000 16.228 112 ALA A CA 1
ATOM 1487 C C . ALA A 1 112 ? 3.596 -7.051 9.197 1.000 16.833 112 ALA A C 1
ATOM 1488 O O . ALA A 1 112 ? 3.767 -7.022 7.993 1.000 16.788 112 ALA A O 1
ATOM 1495 N N . ALA A 1 113 ? 3.284 -5.946 9.892 1.000 17.187 113 ALA A N 1
ATOM 1496 C CA . ALA A 1 113 ? 3.230 -4.649 9.270 1.000 16.801 113 ALA A CA 1
ATOM 1497 C C . ALA A 1 113 ? 4.583 -4.234 8.667 1.000 18.158 113 ALA A C 1
ATOM 1498 O O . ALA A 1 113 ? 4.584 -3.588 7.613 1.000 16.780 113 ALA A O 1
ATOM 1505 N N . ALA A 1 114 ? 5.685 -4.456 9.390 1.000 16.200 114 ALA A N 1
ATOM 1506 C CA . ALA A 1 114 ? 7.002 -4.184 8.865 1.000 19.561 114 ALA A CA 1
ATOM 1507 C C . ALA A 1 114 ? 7.215 -5.010 7.590 1.000 22.543 114 ALA A C 1
ATOM 1508 O O . ALA A 1 114 ? 7.737 -4.514 6.576 1.000 20.543 114 ALA A O 1
ATOM 1515 N N . HIS A 1 115 ? 6.826 -6.281 7.619 1.000 18.446 115 HIS A N 1
ATOM 1516 C CA . HIS A 1 115 ? 7.028 -7.115 6.414 1.000 17.263 115 HIS A CA 1
ATOM 1517 C C . HIS A 1 115 ? 6.183 -6.655 5.210 1.000 17.517 115 HIS A C 1
ATOM 1518 O O . HIS A 1 115 ? 6.617 -6.651 4.051 1.000 17.161 115 HIS A O 1
ATOM 1533 N N . ILE A 1 116 ? 4.957 -6.217 5.455 1.000 16.206 116 ILE A N 1
ATOM 1534 C CA . ILE A 1 116 ? 4.103 -5.683 4.399 1.000 16.896 116 ILE A CA 1
ATOM 1535 C C . ILE A 1 116 ? 4.692 -4.407 3.805 1.000 19.410 116 ILE A C 1
ATOM 1536 O O . ILE A 1 116 ? 4.692 -4.235 2.564 1.000 20.254 116 ILE A O 1
ATOM 1552 N N . THR A 1 117 ? 5.084 -3.434 4.660 1.000 16.233 117 THR A N 1
ATOM 1553 C CA . THR A 1 117 ? 5.505 -2.160 4.108 1.000 16.761 117 THR A CA 1
ATOM 1554 C C . THR A 1 117 ? 6.893 -2.262 3.463 1.000 17.728 117 THR A C 1
ATOM 1555 O O . THR A 1 117 ? 7.128 -1.633 2.448 1.000 20.621 117 THR A O 1
ATOM 1566 N N . LEU A 1 118 ? 7.808 -3.084 4.001 1.000 14.763 118 LEU A N 1
ATOM 1567 C CA . LEU A 1 118 ? 9.087 -3.271 3.357 1.000 15.699 118 LEU A CA 1
ATOM 1568 C C . LEU A 1 118 ? 8.889 -3.980 2.011 1.000 16.552 118 LEU A C 1
ATOM 1569 O O . LEU A 1 118 ? 9.584 -3.669 1.034 1.000 17.230 118 LEU A O 1
ATOM 1585 N N . ALA A 1 119 ? 7.970 -4.959 1.957 1.000 21.085 119 ALA A N 1
ATOM 1586 C CA . ALA A 1 119 ? 7.694 -5.683 0.716 1.000 21.156 119 ALA A CA 1
ATOM 1587 C C . ALA A 1 119 ? 7.097 -4.711 -0.322 1.000 22.562 119 ALA A C 1
ATOM 1588 O O . ALA A 1 119 ? 7.486 -4.744 -1.483 1.000 16.868 119 ALA A O 1
ATOM 1595 N N . ALA A 1 120 ? 6.141 -3.872 0.105 1.000 19.874 120 ALA A N 1
ATOM 1596 C CA . ALA A 1 120 ? 5.551 -2.868 -0.774 1.000 18.674 120 ALA A CA 1
ATOM 1597 C C . ALA A 1 120 ? 6.669 -1.979 -1.366 1.000 21.734 120 ALA A C 1
ATOM 1598 O O . ALA A 1 120 ? 6.770 -1.820 -2.565 1.000 22.861 120 ALA A O 1
ATOM 1605 N N . GLU A 1 121 ? 7.584 -1.470 -0.543 1.000 20.845 121 GLU A N 1
ATOM 1606 C CA . GLU A 1 121 ? 8.645 -0.606 -1.043 1.000 21.695 121 GLU A CA 1
ATOM 1607 C C . GLU A 1 121 ? 9.571 -1.388 -1.989 1.000 22.428 121 GLU A C 1
ATOM 1608 O O . GLU A 1 121 ? 10.010 -0.846 -2.980 1.000 20.029 121 GLU A O 1
ATOM 1620 N N . SER A 1 122 ? 9.876 -2.667 -1.711 1.000 21.777 122 SER A N 1
ATOM 1621 C CA . SER A 1 122 ? 10.765 -3.440 -2.572 1.000 22.656 122 SER A CA 1
ATOM 1622 C C . SER A 1 122 ? 10.116 -3.645 -3.948 1.000 24.910 122 SER A C 1
ATOM 1623 O O . SER A 1 122 ? 10.793 -4.021 -4.886 1.000 26.089 122 SER A O 1
ATOM 1631 N N . GLU A 1 123 ? 8.775 -3.542 -4.034 1.000 25.487 123 GLU A N 1
ATOM 1632 C CA . GLU A 1 123 ? 8.016 -3.679 -5.275 1.000 26.686 123 GLU A CA 1
ATOM 1633 C C . GLU A 1 123 ? 7.764 -2.320 -5.956 1.000 24.335 123 GLU A C 1
ATOM 1634 O O . GLU A 1 123 ? 6.985 -2.262 -6.879 1.000 26.502 123 GLU A O 1
ATOM 1646 N N . GLY A 1 124 ? 8.342 -1.224 -5.484 1.000 23.909 124 GLY A N 1
ATOM 1647 C CA . GLY A 1 124 ? 8.156 0.071 -6.140 1.000 24.222 124 GLY A CA 1
ATOM 1648 C C . GLY A 1 124 ? 6.830 0.722 -5.721 1.000 28.533 124 GLY A C 1
ATOM 1649 O O . GLY A 1 124 ? 6.413 1.626 -6.378 1.000 30.133 124 GLY A O 1
ATOM 1653 N N . LEU A 1 125 ? 6.179 0.215 -4.660 1.000 24.066 125 LEU A N 1
ATOM 1654 C CA . LEU A 1 125 ? 4.892 0.718 -4.253 1.000 29.065 125 LEU A CA 1
ATOM 1655 C C . LEU A 1 125 ? 5.050 1.501 -2.956 1.000 29.948 125 LEU A C 1
ATOM 1656 O O . LEU A 1 125 ? 5.910 1.196 -2.128 1.000 28.499 125 LEU A O 1
ATOM 1672 N N . GLY A 1 126 ? 4.155 2.460 -2.776 1.000 25.157 126 GLY A N 1
ATOM 1673 C CA . GLY A 1 126 ? 4.082 3.234 -1.551 1.000 24.196 126 GLY A CA 1
ATOM 1674 C C . GLY A 1 126 ? 3.138 2.566 -0.554 1.000 26.942 126 GLY A C 1
ATOM 1675 O O . GLY A 1 126 ? 2.290 1.744 -0.942 1.000 24.374 126 GLY A O 1
ATOM 1679 N N . SER A 1 127 ? 3.274 2.948 0.741 1.000 22.505 127 SER A N 1
ATOM 1680 C CA . SER A 1 127 ? 2.415 2.383 1.755 1.000 20.905 127 SER A CA 1
ATOM 1681 C C . SER A 1 127 ? 2.261 3.381 2.895 1.000 20.336 127 SER A C 1
ATOM 1682 O O . SER A 1 127 ? 3.079 4.280 3.093 1.000 20.879 127 SER A O 1
ATOM 1690 N N . CYS A 1 128 ? 1.257 3.158 3.721 1.000 20.263 128 CYS A N 1
ATOM 1691 C CA . CYS A 1 128 ? 1.143 3.881 4.967 1.000 19.693 128 CYS A CA 1
ATOM 1692 C C . CYS A 1 128 ? 0.362 3.006 5.924 1.000 21.054 128 CYS A C 1
ATOM 1693 O O . CYS A 1 128 ? -0.796 2.672 5.666 1.000 18.523 128 CYS A O 1
ATOM 1701 N N . ILE A 1 129 ? 0.987 2.720 7.076 1.000 22.420 129 ILE A N 1
ATOM 1702 C CA . ILE A 1 129 ? 0.308 2.063 8.181 1.000 20.746 129 ILE A CA 1
ATOM 1703 C C . ILE A 1 129 ? -0.633 3.071 8.836 1.000 20.550 129 ILE A C 1
ATOM 1704 O O . ILE A 1 129 ? -0.172 4.171 9.193 1.000 18.787 129 ILE A O 1
ATOM 1720 N N . LEU A 1 130 ? -1.898 2.665 9.053 1.000 21.152 130 LEU A N 1
ATOM 1721 C CA . LEU A 1 130 ? -2.906 3.509 9.727 1.000 21.376 130 LEU A CA 1
ATOM 1722 C C . LEU A 1 130 ? -3.403 2.777 10.975 1.000 20.401 130 LEU A C 1
ATOM 1723 O O . LEU A 1 130 ? -3.927 1.672 10.869 1.000 21.912 130 LEU A O 1
ATOM 1739 N N . GLY A 1 131 ? -3.173 3.402 12.136 1.000 22.212 131 GLY A N 1
ATOM 1740 C CA . GLY A 1 131 ? -3.659 2.938 13.425 1.000 21.966 131 GLY A CA 1
ATOM 1741 C C . GLY A 1 131 ? -4.966 3.601 13.887 1.000 20.897 131 GLY A C 1
ATOM 1742 O O . GLY A 1 131 ? -5.629 3.134 14.820 1.000 20.051 131 GLY A O 1
ATOM 1746 N N . TRP A 1 132 ? -5.288 4.684 13.200 1.000 23.969 132 TRP A N 1
ATOM 1747 C CA . TRP A 1 132 ? -6.441 5.534 13.419 1.000 26.227 132 TRP A CA 1
ATOM 1748 C C . TRP A 1 132 ? -7.367 5.427 12.222 1.000 24.788 132 TRP A C 1
ATOM 1749 O O . TRP A 1 132 ? -6.957 5.654 11.060 1.000 21.205 132 TRP A O 1
ATOM 1770 N N . PHE A 1 133 ? -8.603 5.068 12.557 1.000 20.913 133 PHE A N 1
ATOM 1771 C CA . PHE A 1 133 ? -9.627 4.828 11.572 1.000 22.790 133 PHE A CA 1
ATOM 1772 C C . PHE A 1 133 ? -10.922 4.579 12.341 1.000 22.038 133 PHE A C 1
ATOM 1773 O O . PHE A 1 133 ? -10.917 4.456 13.538 1.000 25.816 133 PHE A O 1
ATOM 1790 N N . ASP A 1 134 ? -12.046 4.560 11.640 1.000 26.838 134 ASP A N 1
ATOM 1791 C CA . ASP A 1 134 ? -13.334 4.183 12.216 1.000 26.949 134 ASP A CA 1
ATOM 1792 C C . ASP A 1 134 ? -13.476 2.653 12.110 1.000 23.431 134 ASP A C 1
ATOM 1793 O O . ASP A 1 134 ? -13.922 2.133 11.092 1.000 25.306 134 ASP A O 1
ATOM 1802 N N . GLU A 1 135 ? -13.019 1.997 13.155 1.000 21.140 135 GLU A N 1
ATOM 1803 C CA . GLU A 1 135 ? -12.947 0.550 13.276 1.000 29.408 135 GLU A CA 1
ATOM 1804 C C . GLU A 1 135 ? -14.306 -0.101 13.042 1.000 29.032 135 GLU A C 1
ATOM 1805 O O . GLU A 1 135 ? -14.416 -0.995 12.204 1.000 25.410 135 GLU A O 1
ATOM 1817 N N . LYS A 1 136 ? -15.347 0.426 13.714 1.000 31.358 136 LYS A N 1
ATOM 1818 C CA . LYS A 1 136 ? -16.720 -0.067 13.567 1.000 35.250 136 LYS A CA 1
ATOM 1819 C C . LYS A 1 136 ? -17.185 -0.102 12.114 1.000 29.728 136 LYS A C 1
ATOM 1820 O O . LYS A 1 136 ? -17.752 -1.107 11.690 1.000 34.177 136 LYS A O 1
ATOM 1839 N N . GLU A 1 137 ? -17.069 1.032 11.424 1.000 24.937 137 GLU A N 1
ATOM 1840 C CA . GLU A 1 137 ? -17.522 1.153 10.045 1.000 26.205 137 GLU A CA 1
ATOM 1841 C C . GLU A 1 137 ? -16.696 0.263 9.102 1.000 26.906 137 GLU A C 1
ATOM 1842 O O . GLU A 1 137 ? -17.243 -0.328 8.171 1.000 24.816 137 GLU A O 1
ATOM 1854 N N . ILE A 1 138 ? -15.366 0.168 9.310 1.000 23.672 138 ILE A N 1
ATOM 1855 C CA . ILE A 1 138 ? -14.565 -0.600 8.370 1.000 23.792 138 ILE A CA 1
ATOM 1856 C C . ILE A 1 138 ? -14.911 -2.074 8.565 1.000 23.802 138 ILE A C 1
ATOM 1857 O O . ILE A 1 138 ? -14.947 -2.826 7.605 1.000 26.793 138 ILE A O 1
ATOM 1873 N N . LYS A 1 139 ? -15.102 -2.487 9.806 1.000 25.942 139 LYS A N 1
ATOM 1874 C CA . LYS A 1 139 ? -15.559 -3.833 10.103 1.000 28.637 139 LYS A CA 1
ATOM 1875 C C . LYS A 1 139 ? -16.934 -4.113 9.472 1.000 32.019 139 LYS A C 1
ATOM 1876 O O . LYS A 1 139 ? -17.117 -5.190 8.879 1.000 29.084 139 LYS A O 1
ATOM 1895 N N . GLN A 1 140 ? -17.883 -3.176 9.545 1.000 25.678 140 GLN A N 1
ATOM 1896 C CA . GLN A 1 140 ? -19.177 -3.405 8.901 1.000 28.958 140 GLN A CA 1
ATOM 1897 C C . GLN A 1 140 ? -18.983 -3.532 7.391 1.000 26.480 140 GLN A C 1
ATOM 1898 O O . GLN A 1 140 ? -19.591 -4.369 6.777 1.000 27.247 140 GLN A O 1
ATOM 1912 N N . LEU A 1 141 ? -18.141 -2.701 6.767 1.000 25.158 141 LEU A N 1
ATOM 1913 C CA . LEU A 1 141 ? -17.976 -2.700 5.318 1.000 25.914 141 LEU A CA 1
ATOM 1914 C C . LEU A 1 141 ? -17.410 -4.023 4.813 1.000 27.120 141 LEU A C 1
ATOM 1915 O O . LEU A 1 141 ? -17.623 -4.359 3.657 1.000 22.515 141 LEU A O 1
ATOM 1931 N N . THR A 1 142 ? -16.599 -4.703 5.644 1.000 24.593 142 THR A N 1
ATOM 1932 C CA . THR A 1 142 ? -15.861 -5.883 5.193 1.000 22.120 142 THR A CA 1
ATOM 1933 C C . THR A 1 142 ? -16.346 -7.169 5.870 1.000 23.659 142 THR A C 1
ATOM 1934 O O . THR A 1 142 ? -15.753 -8.228 5.653 1.000 27.765 142 THR A O 1
ATOM 1945 N N . GLY A 1 143 ? -17.388 -7.124 6.719 1.000 21.890 143 GLY A N 1
ATOM 1946 C CA . GLY A 1 143 ? -17.931 -8.329 7.346 1.000 22.685 143 GLY A CA 1
ATOM 1947 C C . GLY A 1 143 ? -17.029 -8.875 8.449 1.000 23.368 143 GLY A C 1
ATOM 1948 O O . GLY A 1 143 ? -17.053 -10.054 8.789 1.000 22.122 143 GLY A O 1
ATOM 1952 N N . ILE A 1 144 ? -16.158 -8.051 9.012 1.000 24.891 144 ILE A N 1
ATOM 1953 C CA . ILE A 1 144 ? -15.342 -8.537 10.146 1.000 25.508 144 ILE A CA 1
ATOM 1954 C C . ILE A 1 144 ? -16.263 -8.568 11.351 1.000 26.375 144 ILE A C 1
ATOM 1955 O O . ILE A 1 144 ? -16.860 -7.531 11.613 1.000 27.485 144 ILE A O 1
ATOM 1971 N N . PRO A 1 145 ? -16.380 -9.668 12.133 1.000 32.013 145 PRO A N 1
ATOM 1972 C CA . PRO A 1 145 ? -17.235 -9.661 13.332 1.000 32.324 145 PRO A CA 1
ATOM 1973 C C . PRO A 1 145 ? -16.855 -8.532 14.304 1.000 30.902 145 PRO A C 1
ATOM 1974 O O . PRO A 1 145 ? -15.686 -8.235 14.520 1.000 23.727 145 PRO A O 1
ATOM 1985 N N . ALA A 1 146 ? -17.876 -7.943 14.912 1.000 27.886 146 ALA A N 1
ATOM 1986 C CA . ALA A 1 146 ? -17.774 -6.892 15.931 1.000 29.973 146 ALA A CA 1
ATOM 1987 C C . ALA A 1 146 ? -16.806 -7.291 17.038 1.000 30.563 146 ALA A C 1
ATOM 1988 O O . ALA A 1 146 ? -16.142 -6.402 17.532 1.000 27.597 146 ALA A O 1
ATOM 1995 N N . SER A 1 147 ? -16.675 -8.595 17.342 1.000 30.820 147 SER A N 1
ATOM 1996 C CA . SER A 1 147 ? -15.881 -9.048 18.465 1.000 35.780 147 SER A CA 1
ATOM 1997 C C . SER A 1 147 ? -14.418 -9.254 18.067 1.000 33.920 147 SER A C 1
ATOM 1998 O O . SER A 1 147 ? -13.651 -9.675 18.911 1.000 30.343 147 SER A O 1
ATOM 2006 N N . LYS A 1 148 ? -14.068 -9.120 16.775 1.000 27.611 148 LYS A N 1
ATOM 2007 C CA . LYS A 1 148 ? -12.671 -9.219 16.376 1.000 28.524 148 LYS A CA 1
ATOM 2008 C C . LYS A 1 148 ? -12.085 -7.812 16.368 1.000 28.256 148 LYS A C 1
ATOM 2009 O O . LYS A 1 148 ? -12.751 -6.861 15.961 1.000 27.901 148 LYS A O 1
ATOM 2028 N N . ARG A 1 149 ? -10.831 -7.664 16.833 1.000 30.100 149 ARG A N 1
ATOM 2029 C CA . ARG A 1 149 ? -10.170 -6.363 16.848 1.000 25.327 149 ARG A CA 1
ATOM 2030 C C . ARG A 1 149 ? -9.456 -6.156 15.521 1.000 24.319 149 ARG A C 1
ATOM 2031 O O . ARG A 1 149 ? -8.642 -6.957 15.098 1.000 20.082 149 ARG A O 1
ATOM 2052 N N . LEU A 1 150 ? -9.845 -5.074 14.823 1.000 22.615 150 LEU A N 1
ATOM 2053 C CA . LEU A 1 150 ? -9.158 -4.635 13.649 1.000 22.412 150 LEU A CA 1
ATOM 2054 C C . LEU A 1 150 ? -8.110 -3.633 14.095 1.000 20.723 150 LEU A C 1
ATOM 2055 O O . LEU A 1 150 ? -8.465 -2.612 14.650 1.000 22.395 150 LEU A O 1
ATOM 2071 N N . LEU A 1 151 ? -6.850 -3.928 13.857 1.000 18.223 151 LEU A N 1
ATOM 2072 C CA . LEU A 1 151 ? -5.789 -3.195 14.517 1.000 20.120 151 LEU A CA 1
ATOM 2073 C C . LEU A 1 151 ? -5.134 -2.177 13.592 1.000 20.740 151 LEU A C 1
ATOM 2074 O O . LEU A 1 151 ? -4.711 -1.135 14.059 1.000 23.249 151 LEU A O 1
ATOM 2090 N N . LEU A 1 152 ? -4.968 -2.516 12.309 1.000 19.172 152 LEU A N 1
ATOM 2091 C CA . LEU A 1 152 ? -4.280 -1.642 11.403 1.000 19.154 152 LEU A CA 1
ATOM 2092 C C . LEU A 1 152 ? -4.941 -1.763 10.034 1.000 17.877 152 LEU A C 1
ATOM 2093 O O . LEU A 1 152 ? -5.442 -2.833 9.654 1.000 19.826 152 LEU A O 1
ATOM 2109 N N . ASP A 1 153 ? -4.904 -0.662 9.292 1.000 18.405 153 ASP A N 1
ATOM 2110 C CA . ASP A 1 153 ? -5.108 -0.674 7.861 1.000 20.563 153 ASP A CA 1
ATOM 2111 C C . ASP A 1 153 ? -3.819 -0.189 7.210 1.000 19.823 153 ASP A C 1
ATOM 2112 O O . ASP A 1 153 ? -3.433 0.958 7.415 1.000 23.335 153 ASP A O 1
ATOM 2121 N N . ILE A 1 154 ? -3.256 -0.999 6.320 1.000 22.153 154 ILE A N 1
ATOM 2122 C CA . ILE A 1 154 ? -2.128 -0.605 5.537 1.000 20.981 154 ILE A CA 1
ATOM 2123 C C . ILE A 1 154 ? -2.613 -0.285 4.125 1.000 22.352 154 ILE A C 1
ATOM 2124 O O . ILE A 1 154 ? -2.830 -1.169 3.273 1.000 18.769 154 ILE A O 1
ATOM 2140 N N . ALA A 1 155 ? -2.581 1.017 3.833 1.000 20.410 155 ALA A N 1
ATOM 2141 C CA . ALA A 1 155 ? -2.823 1.527 2.487 1.000 23.171 155 ALA A CA 1
ATOM 2142 C C . ALA A 1 155 ? -1.623 1.248 1.588 1.000 22.435 155 ALA A C 1
ATOM 2143 O O . ALA A 1 155 ? -0.472 1.455 1.994 1.000 22.473 155 ALA A O 1
ATOM 2150 N N . ILE A 1 156 ? -1.920 0.857 0.347 1.000 21.736 156 ILE A N 1
ATOM 2151 C CA . ILE A 1 156 ? -0.928 0.450 -0.626 1.000 22.474 156 ILE A CA 1
ATOM 2152 C C . ILE A 1 156 ? -1.307 1.116 -1.930 1.000 22.439 156 ILE A C 1
ATOM 2153 O O . ILE A 1 156 ? -2.467 0.995 -2.334 1.000 24.227 156 ILE A O 1
ATOM 2169 N N . GLY A 1 157 ? -0.334 1.743 -2.598 1.000 20.554 157 GLY A N 1
ATOM 2170 C CA . GLY A 1 157 ? -0.536 2.212 -3.942 1.000 22.210 157 GLY A CA 1
ATOM 2171 C C . GLY A 1 157 ? 0.729 2.854 -4.500 1.000 25.683 157 GLY A C 1
ATOM 2172 O O . GLY A 1 157 ? 1.724 2.947 -3.798 1.000 23.558 157 GLY A O 1
ATOM 2176 N N . TYR A 1 158 ? 0.660 3.368 -5.729 1.000 26.573 158 TYR A N 1
ATOM 2177 C CA . TYR A 1 158 ? 1.796 4.094 -6.291 1.000 24.287 158 TYR A CA 1
ATOM 2178 C C . TYR A 1 158 ? 1.839 5.502 -5.690 1.000 26.330 158 TYR A C 1
ATOM 2179 O O . TYR A 1 158 ? 0.826 6.217 -5.691 1.000 23.477 158 TYR A O 1
ATOM 2197 N N . PRO A 1 159 ? 3.033 5.967 -5.274 1.000 27.765 159 PRO A N 1
ATOM 2198 C CA . PRO A 1 159 ? 3.185 7.305 -4.656 1.000 31.319 159 PRO A CA 1
ATOM 2199 C C . PRO A 1 159 ? 3.313 8.403 -5.713 1.000 29.515 159 PRO A C 1
ATOM 2200 O O . PRO A 1 159 ? 3.610 8.122 -6.876 1.000 25.530 159 PRO A O 1
ATOM 2211 N N . VAL A 1 160 ? 2.940 9.619 -5.331 1.000 29.331 160 VAL A N 1
ATOM 2212 C CA . VAL A 1 160 ? 3.076 10.790 -6.176 1.000 37.181 160 VAL A CA 1
ATOM 2213 C C . VAL A 1 160 ? 3.994 11.829 -5.525 1.000 45.986 160 VAL A C 1
ATOM 2214 O O . VAL A 1 160 ? 4.456 12.709 -6.239 1.000 48.835 160 VAL A O 1
ATOM 2227 N N . LYS A 1 161 ? 4.292 11.753 -4.221 1.000 44.733 161 LYS A N 1
ATOM 2228 C CA . LYS A 1 161 ? 5.187 12.725 -3.602 1.000 49.893 161 LYS A CA 1
ATOM 2229 C C . LYS A 1 161 ? 6.540 12.074 -3.327 1.000 45.333 161 LYS A C 1
ATOM 2230 O O . LYS A 1 161 ? 6.627 10.872 -3.183 1.000 42.639 161 LYS A O 1
ATOM 2249 N N . GLU A 1 162 ? 7.550 12.924 -3.106 1.000 53.891 162 GLU A N 1
ATOM 2250 C CA . GLU A 1 162 ? 8.951 12.557 -3.057 1.000 51.024 162 GLU A CA 1
ATOM 2251 C C . GLU A 1 162 ? 9.295 11.908 -1.712 1.000 42.015 162 GLU A C 1
ATOM 2252 O O . GLU A 1 162 ? 8.500 11.891 -0.785 1.000 47.554 162 GLU A O 1
ATOM 2264 N N . LYS A 1 163 ? 10.498 11.355 -1.614 1.000 39.222 163 LYS A N 1
ATOM 2265 C CA . LYS A 1 163 ? 11.001 10.821 -0.364 1.000 47.794 163 LYS A CA 1
ATOM 2266 C C . LYS A 1 163 ? 11.419 12.023 0.479 1.000 57.639 163 LYS A C 1
ATOM 2267 O O . LYS A 1 163 ? 12.218 12.828 0.014 1.000 58.812 163 LYS A O 1
ATOM 2286 N N . ARG A 1 164 ? 10.698 12.218 1.601 1.000 50.914 164 ARG A N 1
ATOM 2287 C CA . ARG A 1 164 ? 11.063 13.133 2.665 1.000 47.120 164 ARG A CA 1
ATOM 2288 C C . ARG A 1 164 ? 12.239 12.565 3.453 1.000 49.253 164 ARG A C 1
ATOM 2289 O O . ARG A 1 164 ? 12.459 11.338 3.507 1.000 45.354 164 ARG A O 1
ATOM 2310 N N . LYS A 1 165 ? 12.974 13.460 4.123 1.000 56.210 165 LYS A N 1
ATOM 2311 C CA . LYS A 1 165 ? 14.060 13.025 5.000 1.000 57.507 165 LYS A CA 1
ATOM 2312 C C . LYS A 1 165 ? 13.464 12.555 6.325 1.000 43.940 165 LYS A C 1
ATOM 2313 O O . LYS A 1 165 ? 12.544 13.182 6.849 1.000 37.109 165 LYS A O 1
ATOM 2332 N N . LYS A 1 166 ? 14.052 11.474 6.853 1.000 42.431 166 LYS A N 1
ATOM 2333 C CA . LYS A 1 166 ? 13.641 10.819 8.072 1.000 41.129 166 LYS A CA 1
ATOM 2334 C C . LYS A 1 166 ? 13.945 11.671 9.290 1.000 42.807 166 LYS A C 1
ATOM 2335 O O . LYS A 1 166 ? 15.035 12.233 9.388 1.000 47.811 166 LYS A O 1
ATOM 2354 N N . MET A 1 167 ? 13.006 11.694 10.237 1.000 37.402 167 MET A N 1
ATOM 2355 C CA . MET A 1 167 ? 13.316 12.187 11.552 1.000 43.822 167 MET A CA 1
ATOM 2356 C C . MET A 1 167 ? 13.220 11.003 12.519 1.000 36.462 167 MET A C 1
ATOM 2357 O O . MET A 1 167 ? 12.165 10.379 12.639 1.000 32.070 167 MET A O 1
ATOM 2371 N N . ARG A 1 168 ? 14.316 10.791 13.245 1.000 31.625 168 ARG A N 1
ATOM 2372 C CA . ARG A 1 168 ? 14.443 9.802 14.303 1.000 35.653 168 ARG A CA 1
ATOM 2373 C C . ARG A 1 168 ? 15.181 10.443 15.473 1.000 31.097 168 ARG A C 1
ATOM 2374 O O . ARG A 1 168 ? 15.963 11.323 15.248 1.000 30.230 168 ARG A O 1
ATOM 2395 N N . LYS A 1 169 ? 14.844 10.037 16.702 1.000 33.026 169 LYS A N 1
ATOM 2396 C CA . LYS A 1 169 ? 15.620 10.289 17.893 1.000 33.469 169 LYS A CA 1
ATOM 2397 C C . LYS A 1 169 ? 17.110 10.008 17.666 1.000 34.758 169 LYS A C 1
ATOM 2398 O O . LYS A 1 169 ? 17.478 9.332 16.735 1.000 36.255 169 LYS A O 1
ATOM 2417 N N . THR A 1 170 ? 17.976 10.684 18.449 1.000 42.021 170 THR A N 1
ATOM 2418 C CA . THR A 1 170 ? 19.424 10.500 18.364 1.000 39.202 170 THR A CA 1
ATOM 2419 C C . THR A 1 170 ? 19.768 9.099 18.870 1.000 35.440 170 THR A C 1
ATOM 2420 O O . THR A 1 170 ? 19.009 8.513 19.652 1.000 36.707 170 THR A O 1
ATOM 2431 N N . LYS A 1 171 ? 20.927 8.597 18.451 1.000 36.163 171 LYS A N 1
ATOM 2432 C CA . LYS A 1 171 ? 21.401 7.270 18.807 1.000 42.449 171 LYS A CA 1
ATOM 2433 C C . LYS A 1 171 ? 21.414 7.102 20.321 1.000 41.674 171 LYS A C 1
ATOM 2434 O O . LYS A 1 171 ? 21.040 6.069 20.866 1.000 38.979 171 LYS A O 1
ATOM 2453 N N . GLU A 1 172 ? 21.824 8.148 21.023 1.000 41.581 172 GLU A N 1
ATOM 2454 C CA . GLU A 1 172 ? 22.068 8.069 22.452 1.000 43.491 172 GLU A CA 1
ATOM 2455 C C . GLU A 1 172 ? 20.758 7.910 23.213 1.000 37.348 172 GLU A C 1
ATOM 2456 O 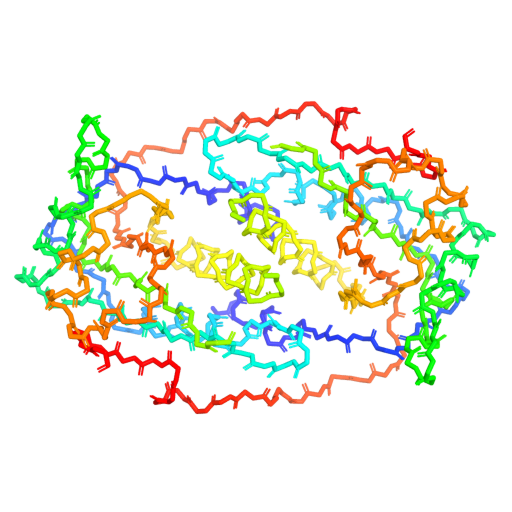O . GLU A 1 172 ? 20.707 7.273 24.261 1.000 36.074 172 GLU A O 1
ATOM 2468 N N . LYS A 1 173 ? 19.664 8.435 22.657 1.000 35.641 173 LYS A N 1
ATOM 2469 C CA . LYS A 1 173 ? 18.377 8.271 23.308 1.000 40.875 173 LYS A CA 1
ATOM 2470 C C . LYS A 1 173 ? 17.865 6.844 23.132 1.000 34.522 173 LYS A C 1
ATOM 2471 O O . LYS A 1 173 ? 17.178 6.361 24.018 1.000 42.110 173 LYS A O 1
ATOM 2490 N N . VAL A 1 174 ? 18.194 6.161 22.025 1.000 31.438 174 VAL A N 1
ATOM 2491 C CA . VAL A 1 174 ? 17.527 4.890 21.697 1.000 31.569 174 VAL A CA 1
ATOM 2492 C C . VAL A 1 174 ? 18.433 3.662 21.814 1.000 28.960 174 VAL A C 1
ATOM 2493 O O . VAL A 1 174 ? 17.928 2.547 21.814 1.000 31.190 174 VAL A O 1
ATOM 2506 N N . ILE A 1 175 ? 19.755 3.858 21.873 1.000 32.124 175 ILE A N 1
ATOM 2507 C CA . ILE A 1 175 ? 20.762 2.810 21.853 1.000 32.709 175 ILE A CA 1
ATOM 2508 C C . ILE A 1 175 ? 21.772 3.077 22.960 1.000 36.215 175 ILE A C 1
ATOM 2509 O O . ILE A 1 175 ? 22.348 4.163 23.015 1.000 37.082 175 ILE A O 1
ATOM 2525 N N . SER A 1 176 ? 21.969 2.078 23.839 1.000 38.600 176 SER A N 1
ATOM 2526 C CA . SER A 1 176 ? 23.147 2.009 24.687 1.000 39.007 176 SER A CA 1
ATOM 2527 C C . SER A 1 176 ? 23.759 0.611 24.644 1.000 38.680 176 SER A C 1
ATOM 2528 O O . SER A 1 176 ? 23.105 -0.386 24.304 1.000 39.911 176 SER A O 1
ATOM 2536 N N . TYR A 1 177 ? 25.055 0.569 24.937 1.000 37.447 177 TYR A N 1
ATOM 2537 C CA . TYR A 1 177 ? 25.847 -0.647 24.868 1.000 38.520 177 TYR A CA 1
ATOM 2538 C C . TYR A 1 177 ? 26.138 -1.172 26.270 1.000 40.925 177 TYR A C 1
ATOM 2539 O O . TYR A 1 177 ? 26.580 -0.431 27.141 1.000 37.266 177 TYR A O 1
ATOM 2557 N N . ASN A 1 178 ? 25.879 -2.459 26.499 1.000 36.060 178 ASN A N 1
ATOM 2558 C CA . ASN A 1 178 ? 26.317 -3.152 27.703 1.000 40.742 178 ASN A CA 1
ATOM 2559 C C . ASN A 1 178 ? 25.779 -2.490 28.979 1.000 43.083 178 ASN A C 1
ATOM 2560 O O . ASN A 1 178 ? 26.246 -2.808 30.042 1.000 41.085 178 ASN A O 1
ATOM 2571 N N . ARG A 1 179 ? 24.721 -1.670 28.898 1.000 43.987 179 ARG A N 1
ATOM 2572 C CA . ARG A 1 179 ? 24.402 -0.677 29.922 1.000 52.863 179 ARG A CA 1
ATOM 2573 C C . ARG A 1 179 ? 23.038 -0.077 29.576 1.000 43.317 179 ARG A C 1
ATOM 2574 O O . ARG A 1 179 ? 22.877 0.284 28.439 1.000 35.709 179 ARG A O 1
ATOM 2595 N N . TYR A 1 180 ? 22.091 0.129 30.501 1.000 47.008 180 TYR A N 1
ATOM 2596 C CA . TYR A 1 180 ? 20.910 0.950 30.193 1.000 44.451 180 TYR A CA 1
ATOM 2597 C C . TYR A 1 180 ? 21.239 2.457 30.168 1.000 49.123 180 TYR A C 1
ATOM 2598 O O . TYR A 1 180 ? 21.900 2.832 31.166 1.000 54.460 180 TYR A O 1
ATOM 2616 N N . MET B 1 3 ? 11.248 -10.266 -4.730 1.000 60.258 3 MET B N 1
ATOM 2617 C CA . MET B 1 3 ? 12.179 -11.154 -5.487 1.000 60.197 3 MET B CA 1
ATOM 2618 C C . MET B 1 3 ? 13.362 -11.464 -4.549 1.000 49.329 3 MET B C 1
ATOM 2619 O O . MET B 1 3 ? 13.478 -12.525 -3.949 1.000 41.040 3 MET B O 1
ATOM 2633 N N . ASP B 1 4 ? 14.186 -10.445 -4.352 1.000 43.648 4 ASP B N 1
ATOM 2634 C CA . ASP B 1 4 ? 15.208 -10.406 -3.339 1.000 46.061 4 ASP B CA 1
ATOM 2635 C C . ASP B 1 4 ? 14.540 -10.262 -1.971 1.000 32.791 4 ASP B C 1
ATOM 2636 O O . ASP B 1 4 ? 15.050 -10.850 -1.054 1.000 30.295 4 ASP B O 1
ATOM 2645 N N . PHE B 1 5 ? 13.505 -9.425 -1.816 1.000 27.126 5 PHE B N 1
ATOM 2646 C CA . PHE B 1 5 ? 13.007 -9.145 -0.481 1.000 25.065 5 PHE B CA 1
ATOM 2647 C C . PHE B 1 5 ? 12.382 -10.440 0.025 1.000 24.926 5 PHE B C 1
ATOM 2648 O O . PHE B 1 5 ? 12.611 -10.845 1.165 1.000 25.348 5 PHE B O 1
ATOM 2665 N N . LEU B 1 6 ? 11.629 -11.092 -0.851 1.000 22.480 6 LEU B N 1
ATOM 2666 C CA . LEU B 1 6 ? 10.981 -12.344 -0.488 1.000 25.402 6 LEU B CA 1
ATOM 2667 C C . LEU B 1 6 ? 11.969 -13.477 -0.189 1.000 23.677 6 LEU B C 1
ATOM 2668 O O . LEU B 1 6 ? 11.753 -14.259 0.723 1.000 21.601 6 LEU B O 1
ATOM 2684 N N . GLN B 1 7 ? 13.067 -13.579 -0.924 1.000 22.744 7 GLN B N 1
ATOM 2685 C CA . GLN B 1 7 ? 14.129 -14.514 -0.593 1.000 26.947 7 GLN B CA 1
ATOM 2686 C C . GLN B 1 7 ? 14.675 -14.236 0.825 1.000 23.918 7 GLN B C 1
ATOM 2687 O O . GLN B 1 7 ? 14.881 -15.179 1.574 1.000 27.756 7 GLN B O 1
ATOM 2701 N N . LEU B 1 8 ? 14.895 -12.949 1.195 1.000 21.767 8 LEU B N 1
ATOM 2702 C CA . LEU B 1 8 ? 15.355 -12.580 2.526 1.000 20.925 8 LEU B CA 1
ATOM 2703 C C . LEU B 1 8 ? 14.325 -13.018 3.580 1.000 19.124 8 LEU B C 1
ATOM 2704 O O . LEU B 1 8 ? 14.707 -13.608 4.594 1.000 21.566 8 LEU B O 1
ATOM 2720 N N . VAL B 1 9 ? 13.033 -12.757 3.357 1.000 19.067 9 VAL B N 1
ATOM 2721 C CA . VAL B 1 9 ? 11.965 -13.159 4.277 1.000 20.125 9 VAL B CA 1
ATOM 2722 C C . VAL B 1 9 ? 11.924 -14.684 4.488 1.000 20.953 9 VAL B C 1
ATOM 2723 O O . VAL B 1 9 ? 11.763 -15.165 5.620 1.000 19.559 9 VAL B O 1
ATOM 2736 N N . LEU B 1 10 ? 12.207 -15.455 3.449 1.000 24.597 10 LEU B N 1
ATOM 2737 C CA . LEU B 1 10 ? 12.207 -16.919 3.557 1.000 29.577 10 LEU B CA 1
ATOM 2738 C C . LEU B 1 10 ? 13.465 -17.484 4.235 1.000 27.940 10 LEU B C 1
ATOM 2739 O O . LEU B 1 10 ? 13.417 -18.510 4.907 1.000 26.201 10 LEU B O 1
ATOM 2755 N N . SER B 1 11 ? 14.598 -16.809 4.088 1.000 25.160 11 SER B N 1
ATOM 2756 C CA . SER B 1 11 ? 15.830 -17.342 4.640 1.000 30.321 11 SER B CA 1
ATOM 2757 C C . SER B 1 11 ? 15.951 -16.959 6.117 1.000 26.930 11 SER B C 1
ATOM 2758 O O . SER B 1 11 ? 16.523 -17.719 6.890 1.000 30.498 11 SER B O 1
ATOM 2766 N N . ARG B 1 12 ? 15.389 -15.805 6.512 1.000 21.942 12 ARG B N 1
ATOM 2767 C CA . ARG B 1 12 ? 15.399 -15.419 7.908 1.000 20.352 12 ARG B CA 1
ATOM 2768 C C . ARG B 1 12 ? 14.579 -16.438 8.694 1.000 18.693 12 ARG B C 1
ATOM 2769 O O . ARG B 1 12 ? 13.473 -16.723 8.310 1.000 20.474 12 ARG B O 1
ATOM 2790 N N . GLN B 1 13 ? 15.118 -16.950 9.793 1.000 18.347 13 GLN B N 1
ATOM 2791 C CA . GLN B 1 13 ? 14.511 -17.954 10.637 1.000 16.473 13 GLN B CA 1
ATOM 2792 C C . GLN B 1 13 ? 15.010 -17.765 12.066 1.000 16.217 13 GLN B C 1
ATOM 2793 O O . GLN B 1 13 ? 15.887 -16.972 12.364 1.000 14.884 13 GLN B O 1
ATOM 2807 N N . SER B 1 14 ? 14.347 -18.465 12.974 1.000 17.301 14 SER B N 1
ATOM 2808 C CA . SER B 1 14 ? 14.729 -18.500 14.371 1.000 17.057 14 SER B CA 1
ATOM 2809 C C . SER B 1 14 ? 15.824 -19.536 14.519 1.000 18.684 14 SER B C 1
ATOM 2810 O O . SER B 1 14 ? 15.540 -20.761 14.519 1.000 20.486 14 SER B O 1
ATOM 2818 N N . ASP B 1 15 ? 17.034 -19.009 14.703 1.000 17.667 15 ASP B N 1
ATOM 2819 C CA . ASP B 1 15 ? 18.228 -19.795 14.876 1.000 17.383 15 ASP B CA 1
ATOM 2820 C C . ASP B 1 15 ? 18.356 -20.097 16.362 1.000 20.642 15 ASP B C 1
ATOM 2821 O O . ASP B 1 15 ? 18.536 -19.161 17.151 1.000 18.721 15 ASP B O 1
ATOM 2830 N N . ARG B 1 16 ? 18.452 -21.406 16.697 1.000 22.504 16 ARG B N 1
ATOM 2831 C CA . ARG B 1 16 ? 18.461 -21.931 18.067 1.000 20.109 16 ARG B CA 1
ATOM 2832 C C . ARG B 1 16 ? 19.772 -22.676 18.316 1.000 22.172 16 ARG B C 1
ATOM 2833 O O . ARG B 1 16 ? 19.824 -23.608 19.122 1.000 24.599 16 ARG B O 1
ATOM 2854 N N . ALA B 1 17 ? 20.847 -22.236 17.677 1.000 18.547 17 ALA B N 1
ATOM 2855 C CA . ALA B 1 17 ? 22.188 -22.661 18.073 1.000 20.092 17 ALA B CA 1
ATOM 2856 C C . ALA B 1 17 ? 23.167 -21.625 17.520 1.000 22.851 17 ALA B C 1
ATOM 2857 O O . ALA B 1 17 ? 22.950 -21.095 16.405 1.000 25.464 17 ALA B O 1
ATOM 2864 N N . TYR B 1 18 ? 24.214 -21.299 18.299 1.000 23.218 18 TYR B N 1
ATOM 2865 C CA . TYR B 1 18 ? 25.181 -20.291 17.890 1.000 24.699 18 TYR B CA 1
ATOM 2866 C C . TYR B 1 18 ? 26.601 -20.802 18.029 1.000 26.613 18 TYR B C 1
ATOM 2867 O O . TYR B 1 18 ? 26.901 -21.554 18.933 1.000 24.625 18 TYR B O 1
ATOM 2885 N N . ASP B 1 19 ? 27.470 -20.290 17.158 1.000 33.113 19 ASP B N 1
ATOM 2886 C CA . ASP B 1 19 ? 28.904 -20.505 17.229 1.000 34.171 19 ASP B CA 1
ATOM 2887 C C . ASP B 1 19 ? 29.520 -19.572 18.267 1.000 36.801 19 ASP B C 1
ATOM 2888 O O . ASP B 1 19 ? 29.665 -18.358 18.034 1.000 35.057 19 ASP B O 1
ATOM 2897 N N . LYS B 1 20 ? 29.937 -20.168 19.386 1.000 40.437 20 LYS B N 1
ATOM 2898 C CA . LYS B 1 20 ? 30.132 -19.439 20.631 1.000 46.582 20 LYS B CA 1
ATOM 2899 C C . LYS B 1 20 ? 31.428 -18.599 20.566 1.000 50.167 20 LYS B C 1
ATOM 2900 O O . LYS B 1 20 ? 31.492 -17.498 21.112 1.000 52.771 20 LYS B O 1
ATOM 2919 N N . GLY B 1 21 ? 32.448 -19.083 19.862 1.000 44.600 21 GLY B N 1
ATOM 2920 C CA . GLY B 1 21 ? 33.727 -18.398 19.795 1.000 48.892 21 GLY B CA 1
ATOM 2921 C C . GLY B 1 21 ? 33.848 -17.431 18.610 1.000 54.911 21 GLY B C 1
ATOM 2922 O O . GLY B 1 21 ? 34.904 -16.830 18.422 1.000 53.453 21 GLY B O 1
ATOM 2926 N N . ARG B 1 22 ? 32.768 -17.226 17.835 1.000 49.319 22 ARG B N 1
ATOM 2927 C CA . ARG B 1 22 ? 32.858 -16.363 16.667 1.000 41.577 22 ARG B CA 1
ATOM 2928 C C . ARG B 1 22 ? 32.104 -15.047 16.906 1.000 40.517 22 ARG B C 1
ATOM 2929 O O . ARG B 1 22 ? 30.857 -14.997 16.939 1.000 33.865 22 ARG B O 1
ATOM 2950 N N . PRO B 1 23 ? 32.838 -13.923 17.079 1.000 41.063 23 PRO B N 1
ATOM 2951 C CA . PRO B 1 23 ? 32.222 -12.652 17.426 1.000 40.452 23 PRO B CA 1
ATOM 2952 C C . PRO B 1 23 ? 31.533 -12.032 16.214 1.000 35.671 23 PRO B C 1
ATOM 2953 O O . PRO B 1 23 ? 31.752 -12.407 15.063 1.000 35.402 23 PRO B O 1
ATOM 2964 N N . VAL B 1 24 ? 30.647 -11.100 16.545 1.000 34.765 24 VAL B N 1
ATOM 2965 C CA . VAL B 1 24 ? 29.902 -10.338 15.573 1.000 30.757 24 VAL B CA 1
ATOM 2966 C C . VAL B 1 24 ? 30.664 -9.057 15.307 1.000 28.593 24 VAL B C 1
ATOM 2967 O O . VAL B 1 24 ? 30.957 -8.320 16.248 1.000 28.553 24 VAL B O 1
ATOM 2980 N N . GLU B 1 25 ? 30.984 -8.842 14.021 1.000 28.707 25 GLU B N 1
ATOM 2981 C CA . GLU B 1 25 ? 31.717 -7.658 13.578 1.000 30.879 25 GLU B CA 1
ATOM 2982 C C . GLU B 1 25 ? 30.890 -6.457 14.000 1.000 31.119 25 GLU B C 1
ATOM 2983 O O . GLU B 1 25 ? 29.650 -6.444 13.852 1.000 33.622 25 GLU B O 1
ATOM 2995 N N . ALA B 1 26 ? 31.567 -5.475 14.569 1.000 30.143 26 ALA B N 1
ATOM 2996 C CA . ALA B 1 26 ? 30.975 -4.243 15.053 1.000 32.815 26 ALA B CA 1
ATOM 2997 C C . ALA B 1 26 ? 30.246 -3.513 13.932 1.000 31.935 26 ALA B C 1
ATOM 2998 O O . ALA B 1 26 ? 29.201 -2.932 14.195 1.000 31.906 26 ALA B O 1
ATOM 3005 N N . GLU B 1 27 ? 30.784 -3.528 12.709 1.000 31.795 27 GLU B N 1
ATOM 3006 C CA . GLU B 1 27 ? 30.171 -2.827 11.589 1.000 36.329 27 GLU B CA 1
ATOM 3007 C C . GLU B 1 27 ? 28.843 -3.506 11.207 1.000 32.117 27 GLU B C 1
ATOM 3008 O O . GLU B 1 27 ? 27.944 -2.831 10.699 1.000 30.779 27 GLU B O 1
ATOM 3020 N N . LYS B 1 28 ? 28.722 -4.825 11.424 1.000 27.997 28 LYS B N 1
ATOM 3021 C CA . LYS B 1 28 ? 27.476 -5.528 11.124 1.000 27.640 28 LYS B CA 1
ATOM 3022 C C . LYS B 1 28 ? 26.439 -5.161 12.153 1.000 26.774 28 LYS B C 1
ATOM 3023 O O . LYS B 1 28 ? 25.326 -4.842 11.786 1.000 27.361 28 LYS B O 1
ATOM 3042 N N . LEU B 1 29 ? 26.860 -5.119 13.432 1.000 29.897 29 LEU B N 1
ATOM 3043 C CA . LEU B 1 29 ? 25.984 -4.733 14.536 1.000 28.753 29 LEU B CA 1
ATOM 3044 C C . LEU B 1 29 ? 25.425 -3.333 14.308 1.000 26.968 29 LEU B C 1
ATOM 3045 O O . LEU B 1 29 ? 24.226 -3.081 14.514 1.000 24.663 29 LEU B O 1
ATOM 3061 N N . GLU B 1 30 ? 26.318 -2.415 13.927 1.000 28.611 30 GLU B N 1
ATOM 3062 C CA . GLU B 1 30 ? 25.918 -1.033 13.678 1.000 34.417 30 GLU B CA 1
ATOM 3063 C C . GLU B 1 30 ? 24.885 -0.953 12.548 1.000 28.769 30 GLU B C 1
ATOM 3064 O O . GLU B 1 30 ? 23.989 -0.115 12.582 1.000 31.177 30 GLU B O 1
ATOM 3076 N N . ARG B 1 31 ? 25.008 -1.772 11.494 1.000 30.448 31 ARG B N 1
ATOM 3077 C CA . ARG B 1 31 ? 24.023 -1.719 10.422 1.000 30.261 31 ARG B CA 1
ATOM 3078 C C . ARG B 1 31 ? 22.685 -2.228 10.945 1.000 28.333 31 ARG B C 1
ATOM 3079 O O . ARG B 1 31 ? 21.670 -1.678 10.557 1.000 26.557 31 ARG B O 1
ATOM 3100 N N . ILE B 1 32 ? 22.692 -3.206 11.872 1.000 25.400 32 ILE B N 1
ATOM 3101 C CA . ILE B 1 32 ? 21.452 -3.753 12.399 1.000 23.845 32 ILE B CA 1
ATOM 3102 C C . ILE B 1 32 ? 20.733 -2.721 13.268 1.000 28.368 32 ILE B C 1
ATOM 3103 O O . ILE B 1 32 ? 19.490 -2.583 13.198 1.000 26.405 32 ILE B O 1
ATOM 3119 N N . LEU B 1 33 ? 21.498 -1.988 14.095 1.000 28.059 33 LEU B N 1
ATOM 3120 C CA . LEU B 1 33 ? 20.945 -0.973 14.976 1.000 28.581 33 LEU B CA 1
ATOM 3121 C C . LEU B 1 33 ? 20.437 0.246 14.202 1.000 29.997 33 LEU B C 1
ATOM 3122 O O . LEU B 1 33 ? 19.445 0.911 14.580 1.000 28.861 33 LEU B O 1
ATOM 3138 N N . GLU B 1 34 ? 21.109 0.563 13.099 1.000 29.080 34 GLU B N 1
ATOM 3139 C CA . GLU B 1 34 ? 20.592 1.599 12.238 1.000 31.684 34 GLU B CA 1
ATOM 3140 C C . GLU B 1 34 ? 19.217 1.160 11.671 1.000 29.858 34 GLU B C 1
ATOM 3141 O O . GLU B 1 34 ? 18.281 1.947 11.682 1.000 26.029 34 GLU B O 1
ATOM 3153 N N . ALA B 1 35 ? 19.083 -0.092 11.208 1.000 28.173 35 ALA B N 1
ATOM 3154 C CA . ALA B 1 35 ? 17.790 -0.569 10.727 1.000 28.703 35 ALA B CA 1
ATOM 3155 C C . ALA B 1 35 ? 16.759 -0.418 11.834 1.000 25.015 35 ALA B C 1
ATOM 3156 O O . ALA B 1 35 ? 15.631 0.017 11.568 1.000 26.598 35 ALA B O 1
ATOM 3163 N N . ALA B 1 36 ? 17.131 -0.748 13.086 1.000 22.060 36 ALA B N 1
ATOM 3164 C CA . ALA B 1 36 ? 16.137 -0.761 14.153 1.000 20.154 36 ALA B CA 1
ATOM 3165 C C . ALA B 1 36 ? 15.638 0.671 14.405 1.000 21.302 36 ALA B C 1
ATOM 3166 O O . ALA B 1 36 ? 14.415 0.937 14.498 1.000 20.077 36 ALA B O 1
ATOM 3173 N N . ARG B 1 37 ? 16.596 1.610 14.409 1.000 24.237 37 ARG B N 1
ATOM 3174 C CA . ARG B 1 37 ? 16.339 3.011 14.773 1.000 27.858 37 ARG B CA 1
ATOM 3175 C C . ARG B 1 37 ? 15.383 3.681 13.790 1.000 24.176 37 ARG B C 1
ATOM 3176 O O . ARG B 1 37 ? 14.555 4.557 14.156 1.000 26.810 37 ARG B O 1
ATOM 3197 N N . LEU B 1 38 ? 15.570 3.310 12.523 1.000 24.335 38 LEU B N 1
ATOM 3198 C CA . LEU B 1 38 ? 14.826 3.817 11.381 1.000 22.330 38 LEU B CA 1
ATOM 3199 C C . LEU B 1 38 ? 13.459 3.150 11.234 1.000 21.251 38 LEU B C 1
ATOM 3200 O O . LEU B 1 38 ? 12.736 3.526 10.322 1.000 23.896 38 LEU B O 1
ATOM 3216 N N . SER B 1 39 ? 13.076 2.222 12.100 1.000 20.258 39 SER B N 1
ATOM 3217 C CA . SER B 1 39 ? 11.719 1.652 12.051 1.000 22.730 39 SER B CA 1
ATOM 3218 C C . SER B 1 39 ? 10.637 2.727 12.124 1.000 27.258 39 SER B C 1
ATOM 3219 O O . SER B 1 39 ? 10.795 3.737 12.843 1.000 25.527 39 SER B O 1
ATOM 3227 N N . PRO B 1 40 ? 9.487 2.539 11.432 1.000 23.731 40 PRO B N 1
ATOM 3228 C CA . PRO B 1 40 ? 8.329 3.385 11.684 1.000 22.890 40 PRO B CA 1
ATOM 3229 C C . PRO B 1 40 ? 7.699 3.103 13.053 1.000 21.292 40 PRO B C 1
ATOM 3230 O O . PRO B 1 40 ? 7.847 1.990 13.579 1.000 22.460 40 PRO B O 1
ATOM 3241 N N . SER B 1 41 ? 6.869 4.053 13.538 1.000 21.850 41 SER B N 1
ATOM 3242 C CA . SER B 1 41 ? 6.120 3.925 14.792 1.000 20.941 41 SER B CA 1
ATOM 3243 C C . SER B 1 41 ? 4.933 4.896 14.777 1.000 23.843 41 SER B C 1
ATOM 3244 O O . SER B 1 41 ? 5.058 5.986 14.201 1.000 23.572 41 SER B O 1
ATOM 3252 N N . ALA B 1 42 ? 3.785 4.551 15.423 1.000 22.440 42 ALA B N 1
ATOM 3253 C CA . ALA B 1 42 ? 2.669 5.510 15.476 1.000 25.984 42 ALA B CA 1
ATOM 3254 C C . ALA B 1 42 ? 3.189 6.837 16.052 1.000 24.977 42 ALA B C 1
ATOM 3255 O O . ALA B 1 42 ? 3.950 6.812 17.022 1.000 25.917 42 ALA B O 1
ATOM 3262 N N . CYS B 1 43 ? 2.833 7.951 15.382 1.000 24.635 43 CYS B N 1
ATOM 3263 C CA . CYS B 1 43 ? 3.150 9.325 15.801 1.000 28.271 43 CYS B CA 1
ATOM 3264 C C . CYS B 1 43 ? 4.663 9.550 15.762 1.000 26.826 43 CYS B C 1
ATOM 3265 O O . CYS B 1 43 ? 5.172 10.519 16.331 1.000 24.064 43 CYS B O 1
ATOM 3273 N N . ASN B 1 44 ? 5.427 8.598 15.177 1.000 25.235 44 ASN B N 1
ATOM 3274 C CA . ASN B 1 44 ? 6.883 8.696 15.239 1.000 25.507 44 ASN B CA 1
ATOM 3275 C C . ASN B 1 44 ? 7.368 8.778 16.685 1.000 26.546 44 ASN B C 1
ATOM 3276 O O . ASN B 1 44 ? 8.453 9.322 16.943 1.000 32.532 44 ASN B O 1
ATOM 3287 N N . ALA B 1 45 ? 6.613 8.181 17.628 1.000 26.509 45 ALA B N 1
ATOM 3288 C CA . ALA B 1 45 ? 6.984 8.232 19.036 1.000 28.698 45 ALA B CA 1
ATOM 3289 C C . ALA B 1 45 ? 8.220 7.390 19.368 1.000 29.957 45 ALA B C 1
ATOM 3290 O O . ALA B 1 45 ? 8.910 7.691 20.371 1.000 30.965 45 ALA B O 1
ATOM 3297 N N . GLN B 1 46 ? 8.564 6.386 18.546 1.000 27.886 46 GLN B N 1
ATOM 3298 C CA . GLN B 1 46 ? 9.777 5.583 18.791 1.000 25.574 46 GLN B CA 1
ATOM 3299 C C . GLN B 1 46 ? 9.953 5.174 20.254 1.000 27.537 46 GLN B C 1
ATOM 3300 O O . GLN B 1 46 ? 10.965 5.464 20.936 1.000 27.433 46 GLN B O 1
ATOM 3314 N N . PRO B 1 47 ? 8.992 4.439 20.811 1.000 28.495 47 PRO B N 1
ATOM 3315 C CA . PRO B 1 47 ? 8.944 4.253 22.275 1.000 27.548 47 PRO B CA 1
ATOM 3316 C C . PRO B 1 47 ? 9.764 3.046 22.739 1.000 27.648 47 PRO B C 1
ATOM 3317 O O . PRO B 1 47 ? 9.252 2.150 23.418 1.000 25.916 47 PRO B O 1
ATOM 3328 N N . TRP B 1 48 ? 11.055 3.069 22.378 1.000 27.813 48 TRP B N 1
ATOM 3329 C CA . TRP B 1 48 ? 11.947 1.952 22.525 1.000 27.203 48 TRP B CA 1
ATOM 3330 C C . TRP B 1 48 ? 13.316 2.471 22.959 1.000 27.338 48 TRP B C 1
ATOM 3331 O O . TRP B 1 48 ? 13.764 3.571 22.644 1.000 24.874 48 TRP B O 1
ATOM 3352 N N . LYS B 1 49 ? 14.047 1.568 23.579 1.000 30.314 49 LYS B N 1
ATOM 3353 C CA . LYS B 1 49 ? 15.483 1.728 23.762 1.000 28.731 49 LYS B CA 1
ATOM 3354 C C . LYS B 1 49 ? 16.072 0.351 23.536 1.000 24.843 49 LYS B C 1
ATOM 3355 O O . LYS B 1 49 ? 15.549 -0.640 24.041 1.000 23.064 49 LYS B O 1
ATOM 3374 N N . PHE B 1 50 ? 17.141 0.316 22.756 1.000 28.487 50 PHE B N 1
ATOM 3375 C CA . PHE B 1 50 ? 17.836 -0.939 22.481 1.000 29.814 50 PHE B CA 1
ATOM 3376 C C . PHE B 1 50 ? 19.092 -0.995 23.345 1.000 27.670 50 PHE B C 1
ATOM 3377 O O . PHE B 1 50 ? 19.948 -0.102 23.231 1.000 26.673 50 PHE B O 1
ATOM 3394 N N . VAL B 1 51 ? 19.093 -1.939 24.277 1.000 26.791 51 VAL B N 1
ATOM 3395 C CA . VAL B 1 51 ? 20.216 -2.189 25.173 1.000 27.798 51 VAL B CA 1
ATOM 3396 C C . VAL B 1 51 ? 20.982 -3.390 24.601 1.000 29.871 51 VAL B C 1
ATOM 3397 O O . VAL B 1 51 ? 20.461 -4.499 24.521 1.000 28.999 51 VAL B O 1
ATOM 3410 N N . VAL B 1 52 ? 22.122 -3.065 23.988 1.000 30.219 52 VAL B N 1
ATOM 3411 C CA . VAL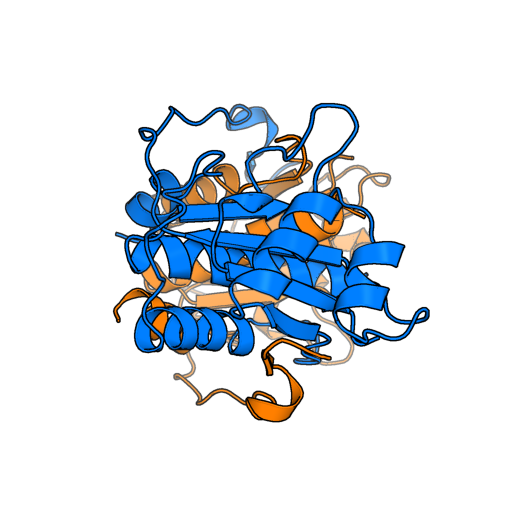 B 1 52 ? 22.902 -3.955 23.158 1.000 29.090 52 VAL B CA 1
ATOM 3412 C C . VAL B 1 52 ? 24.054 -4.509 23.988 1.000 29.925 52 VAL B C 1
ATOM 3413 O O . VAL B 1 52 ? 24.957 -3.758 24.391 1.000 30.569 52 VAL B O 1
ATOM 3426 N N . VAL B 1 53 ? 23.955 -5.809 24.279 1.000 28.074 53 VAL B N 1
ATOM 3427 C CA . VAL B 1 53 ? 24.939 -6.554 25.044 1.000 30.698 53 VAL B CA 1
ATOM 3428 C C . VAL B 1 53 ? 25.898 -7.233 24.081 1.000 27.611 53 VAL B C 1
ATOM 3429 O O . VAL B 1 53 ? 25.490 -8.110 23.317 1.000 30.322 53 VAL B O 1
ATOM 3442 N N . THR B 1 54 ? 27.147 -6.764 24.106 1.000 28.262 54 THR B N 1
ATOM 3443 C CA . THR B 1 54 ? 28.273 -7.242 23.308 1.000 30.918 54 THR B CA 1
ATOM 3444 C C . THR B 1 54 ? 29.424 -7.759 24.191 1.000 31.520 54 THR B C 1
ATOM 3445 O O . THR B 1 54 ? 30.306 -8.431 23.679 1.000 26.958 54 THR B O 1
ATOM 3456 N N . ASP B 1 55 ? 29.419 -7.444 25.493 1.000 35.150 55 ASP B N 1
ATOM 3457 C CA . ASP B 1 55 ? 30.493 -7.880 26.377 1.000 44.837 55 ASP B CA 1
ATOM 3458 C C . ASP B 1 55 ? 30.338 -9.383 26.585 1.000 43.020 55 ASP B C 1
ATOM 3459 O O . ASP B 1 55 ? 29.255 -9.828 26.992 1.000 36.382 55 ASP B O 1
ATOM 3468 N N . HIS B 1 56 ? 31.419 -10.150 26.303 1.000 45.075 56 HIS B N 1
ATOM 3469 C CA . HIS B 1 56 ? 31.414 -11.612 26.333 1.000 39.514 56 HIS B CA 1
ATOM 3470 C C . HIS B 1 56 ? 30.784 -12.141 27.624 1.000 36.909 56 HIS B C 1
ATOM 3471 O O . HIS B 1 56 ? 29.858 -12.945 27.585 1.000 34.931 56 HIS B O 1
ATOM 3486 N N . GLU B 1 57 ? 31.259 -11.675 28.790 1.000 38.228 57 GLU B N 1
ATOM 3487 C CA . GLU B 1 57 ? 30.760 -12.150 30.079 1.000 36.940 57 GLU B CA 1
ATOM 3488 C C . GLU B 1 57 ? 29.294 -11.761 30.313 1.000 30.122 57 GLU B C 1
ATOM 3489 O O . GLU B 1 57 ? 28.494 -12.551 30.831 1.000 30.203 57 GLU B O 1
ATOM 3501 N N . LEU B 1 58 ? 28.927 -10.527 29.977 1.000 32.833 58 LEU B N 1
ATOM 3502 C CA . LEU B 1 58 ? 27.549 -10.073 30.180 1.000 30.110 58 LEU B CA 1
ATOM 3503 C C . LEU B 1 58 ? 26.605 -10.835 29.253 1.000 25.813 58 LEU B C 1
ATOM 3504 O O . LEU B 1 58 ? 25.505 -11.202 29.655 1.000 28.747 58 LEU B O 1
ATOM 3520 N N . ALA B 1 59 ? 27.017 -11.049 27.998 1.000 27.963 59 ALA B N 1
ATOM 3521 C CA . ALA B 1 59 ? 26.206 -11.835 27.070 1.000 25.354 59 ALA B CA 1
ATOM 3522 C C . ALA B 1 59 ? 25.890 -13.199 27.675 1.000 24.466 59 ALA B C 1
ATOM 3523 O O . ALA B 1 59 ? 24.803 -13.727 27.515 1.000 27.363 59 ALA B O 1
ATOM 3530 N N . LEU B 1 60 ? 26.893 -13.829 28.289 1.000 25.591 60 LEU B N 1
ATOM 3531 C CA . LEU B 1 60 ? 26.782 -15.171 28.840 1.000 27.923 60 LEU B CA 1
ATOM 3532 C C . LEU B 1 60 ? 25.689 -15.153 29.895 1.000 30.344 60 LEU B C 1
ATOM 3533 O O . LEU B 1 60 ? 24.808 -16.024 29.924 1.000 29.043 60 LEU B O 1
ATOM 3549 N N . LYS B 1 61 ? 25.768 -14.132 30.761 1.000 28.625 61 LYS B N 1
ATOM 3550 C CA . LYS B 1 61 ? 24.856 -14.023 31.881 1.000 29.829 61 LYS B CA 1
ATOM 3551 C C . LYS B 1 61 ? 23.445 -13.697 31.379 1.000 27.708 61 LYS B C 1
ATOM 3552 O O . LYS B 1 61 ? 22.482 -14.288 31.847 1.000 21.133 61 LYS B O 1
ATOM 3571 N N . VAL B 1 62 ? 23.296 -12.751 30.445 1.000 25.039 62 VAL B N 1
ATOM 3572 C CA . VAL B 1 62 ? 21.960 -12.444 29.932 1.000 24.531 62 VAL B CA 1
ATOM 3573 C C . VAL B 1 62 ? 21.362 -13.664 29.227 1.000 24.581 62 VAL B C 1
ATOM 3574 O O . VAL B 1 62 ? 20.167 -13.979 29.343 1.000 26.226 62 VAL B O 1
ATOM 3587 N N . GLY B 1 63 ? 22.180 -14.339 28.430 1.000 26.479 63 GLY B N 1
ATOM 3588 C CA . GLY B 1 63 ? 21.759 -15.544 27.737 1.000 25.604 63 GLY B CA 1
ATOM 3589 C C . GLY B 1 63 ? 21.312 -16.645 28.682 1.000 24.190 63 GLY B C 1
ATOM 3590 O O . GLY B 1 63 ? 20.275 -17.272 28.456 1.000 26.959 63 GLY B O 1
ATOM 3594 N N . ARG B 1 64 ? 22.053 -16.846 29.770 1.000 27.286 64 ARG B N 1
ATOM 3595 C CA . ARG B 1 64 ? 21.672 -17.845 30.773 1.000 27.524 64 ARG B CA 1
ATOM 3596 C C . ARG B 1 64 ? 20.357 -17.410 31.392 1.000 27.086 64 ARG B C 1
ATOM 3597 O O . ARG B 1 64 ? 19.530 -18.278 31.700 1.000 31.068 64 ARG B O 1
ATOM 3618 N N . ALA B 1 65 ? 20.155 -16.086 31.621 1.000 23.197 65 ALA B N 1
ATOM 3619 C CA . ALA B 1 65 ? 18.903 -15.670 32.270 1.000 24.919 65 ALA B CA 1
ATOM 3620 C C . ALA B 1 65 ? 17.710 -15.776 31.308 1.000 26.929 65 ALA B C 1
ATOM 3621 O O . ALA B 1 65 ? 16.556 -15.618 31.735 1.000 26.824 65 ALA B O 1
ATOM 3628 N N . ALA B 1 66 ? 17.966 -15.963 29.995 1.000 24.076 66 ALA B N 1
ATOM 3629 C CA . ALA B 1 66 ? 16.876 -16.247 29.077 1.000 23.847 66 ALA B CA 1
ATOM 3630 C C . ALA B 1 66 ? 16.399 -17.699 29.106 1.000 24.921 66 ALA B C 1
ATOM 3631 O O . ALA B 1 66 ? 15.335 -17.975 28.566 1.000 27.592 66 ALA B O 1
ATOM 3638 N N . ALA B 1 67 ? 17.223 -18.632 29.619 1.000 26.162 67 ALA B N 1
ATOM 3639 C CA . ALA B 1 67 ? 16.914 -20.053 29.653 1.000 30.005 67 ALA B CA 1
ATOM 3640 C C . ALA B 1 67 ? 15.906 -20.385 30.761 1.000 31.306 67 ALA B C 1
ATOM 3641 O O . ALA B 1 67 ? 15.875 -19.740 31.794 1.000 27.752 67 ALA B O 1
ATOM 3648 N N . GLY B 1 68 ? 15.038 -21.367 30.488 1.000 31.270 68 GLY B N 1
ATOM 3649 C CA . GLY B 1 68 ? 14.214 -21.941 31.522 1.000 28.286 68 GLY B CA 1
ATOM 3650 C C . GLY B 1 68 ? 13.189 -22.895 30.930 1.000 31.644 68 GLY B C 1
ATOM 3651 O O . GLY B 1 68 ? 12.739 -22.743 29.776 1.000 24.068 68 GLY B O 1
ATOM 3655 N N . LEU B 1 69 ? 12.785 -23.847 31.795 1.000 30.042 69 LEU B N 1
ATOM 3656 C CA . LEU B 1 69 ? 11.819 -24.864 31.454 1.000 28.948 69 LEU B CA 1
ATOM 3657 C C . LEU B 1 69 ? 12.286 -25.620 30.219 1.000 29.308 69 LEU B C 1
ATOM 3658 O O . LEU B 1 69 ? 11.467 -25.866 29.325 1.000 29.110 69 LEU B O 1
ATOM 3674 N N . GLY B 1 70 ? 13.593 -25.854 30.110 1.000 32.556 70 GLY B N 1
ATOM 3675 C CA . GLY B 1 70 ? 14.179 -26.467 28.905 1.000 38.273 70 GLY B CA 1
ATOM 3676 C C . GLY B 1 70 ? 14.023 -25.651 27.606 1.000 45.861 70 GLY B C 1
ATOM 3677 O O . GLY B 1 70 ? 14.187 -26.219 26.548 1.000 48.819 70 GLY B O 1
ATOM 3681 N N . MET B 1 71 ? 13.686 -24.345 27.648 1.000 35.145 71 MET B N 1
ATOM 3682 C CA . MET B 1 71 ? 13.675 -23.502 26.450 1.000 36.215 71 MET B CA 1
ATOM 3683 C C . MET B 1 71 ? 14.881 -22.559 26.504 1.000 29.158 71 MET B C 1
ATOM 3684 O O . MET B 1 71 ? 15.399 -22.250 27.592 1.000 23.285 71 MET B O 1
ATOM 3698 N N . ASN B 1 72 ? 15.273 -22.047 25.321 1.000 25.420 72 ASN B N 1
ATOM 3699 C CA . ASN B 1 72 ? 16.206 -20.932 25.242 1.000 25.881 72 ASN B CA 1
ATOM 3700 C C . ASN B 1 72 ? 17.615 -21.283 25.751 1.000 23.317 72 ASN B C 1
ATOM 3701 O O . ASN B 1 72 ? 18.347 -20.374 26.055 1.000 20.963 72 ASN B O 1
ATOM 3712 N N . LYS B 1 73 ? 17.991 -22.575 25.864 1.000 27.401 73 LYS B N 1
ATOM 3713 C CA . LYS B 1 73 ? 19.323 -22.961 26.344 1.000 27.698 73 LYS B CA 1
ATOM 3714 C C . LYS B 1 73 ? 20.425 -22.441 25.418 1.000 27.493 73 LYS B C 1
ATOM 3715 O O . LYS B 1 73 ? 21.539 -22.116 25.878 1.000 26.597 73 LYS B O 1
ATOM 3734 N N . PHE B 1 74 ? 20.119 -22.280 24.122 1.000 23.176 74 PHE B N 1
ATOM 3735 C CA . PHE B 1 74 ? 21.089 -21.772 23.156 1.000 21.372 74 PHE B CA 1
ATOM 3736 C C . PHE B 1 74 ? 21.351 -20.269 23.369 1.000 21.080 74 PHE B C 1
ATOM 3737 O O . PHE B 1 74 ? 22.303 -19.745 22.803 1.000 21.273 74 PHE B O 1
ATOM 3754 N N . ALA B 1 75 ? 20.517 -19.516 24.129 1.000 19.850 75 ALA B N 1
ATOM 3755 C CA . ALA B 1 75 ? 20.699 -18.074 24.223 1.000 20.925 75 ALA B CA 1
ATOM 3756 C C . ALA B 1 75 ? 22.093 -17.724 24.775 1.000 23.430 75 ALA B C 1
ATOM 3757 O O . ALA B 1 75 ? 22.635 -16.705 24.428 1.000 26.592 75 ALA B O 1
ATOM 3764 N N . LYS B 1 76 ? 22.646 -18.514 25.720 1.000 25.770 76 LYS B N 1
ATOM 3765 C CA . LYS B 1 76 ? 23.934 -18.221 26.321 1.000 24.758 76 LYS B CA 1
ATOM 3766 C C . LYS B 1 76 ? 25.105 -18.325 25.340 1.000 22.843 76 LYS B C 1
ATOM 3767 O O . LYS B 1 76 ? 26.185 -17.773 25.588 1.000 24.611 76 LYS B O 1
ATOM 3786 N N . ASP B 1 77 ? 24.872 -18.970 24.213 1.000 21.942 77 ASP B N 1
ATOM 3787 C CA . ASP B 1 77 ? 25.881 -19.097 23.150 1.000 23.995 77 ASP B CA 1
ATOM 3788 C C . ASP B 1 77 ? 25.836 -17.963 22.135 1.000 22.085 77 ASP B C 1
ATOM 3789 O O . ASP B 1 77 ? 26.778 -17.789 21.359 1.000 22.654 77 ASP B O 1
ATOM 3798 N N . ALA B 1 78 ? 24.740 -17.200 22.104 1.000 21.821 78 ALA B N 1
ATOM 3799 C CA . ALA B 1 78 ? 24.692 -16.010 21.262 1.000 23.578 78 ALA B CA 1
ATOM 3800 C C . ALA B 1 78 ? 25.621 -14.953 21.853 1.000 23.980 78 ALA B C 1
ATOM 3801 O O . ALA B 1 78 ? 25.443 -14.570 22.994 1.000 22.969 78 ALA B O 1
ATOM 3808 N N . PRO B 1 79 ? 26.567 -14.409 21.069 1.000 26.121 79 PRO B N 1
ATOM 3809 C CA . PRO B 1 79 ? 27.486 -13.381 21.576 1.000 28.083 79 PRO B CA 1
ATOM 3810 C C . PRO B 1 79 ? 26.878 -11.978 21.673 1.000 32.052 79 PRO B C 1
ATOM 3811 O O . PRO B 1 79 ? 27.394 -11.132 22.375 1.000 32.381 79 PRO B O 1
ATOM 3822 N N . VAL B 1 80 ? 25.742 -11.737 20.986 1.000 31.903 80 VAL B N 1
ATOM 3823 C CA . VAL B 1 80 ? 25.044 -10.474 21.097 1.000 27.895 80 VAL B CA 1
ATOM 3824 C C . VAL B 1 80 ? 23.586 -10.680 21.493 1.000 25.575 80 VAL B C 1
ATOM 3825 O O . VAL B 1 80 ? 22.913 -11.597 21.010 1.000 22.541 80 VAL B O 1
ATOM 3838 N N . HIS B 1 81 ? 23.101 -9.758 22.339 1.000 25.407 81 HIS B N 1
ATOM 3839 C CA . HIS B 1 81 ? 21.729 -9.756 22.839 1.000 23.201 81 HIS B CA 1
ATOM 3840 C C . HIS B 1 81 ? 21.226 -8.324 22.728 1.000 28.043 81 HIS B C 1
ATOM 3841 O O . HIS B 1 81 ? 21.791 -7.385 23.313 1.000 27.834 81 HIS B O 1
ATOM 3856 N N . ILE B 1 82 ? 20.216 -8.135 21.876 1.000 25.217 82 ILE B N 1
ATOM 3857 C CA . ILE B 1 82 ? 19.583 -6.839 21.761 1.000 22.417 82 ILE B CA 1
ATOM 3858 C C . ILE B 1 82 ? 18.302 -6.841 22.577 1.000 22.860 82 ILE B C 1
ATOM 3859 O O . ILE B 1 82 ? 17.280 -7.387 22.184 1.000 23.259 82 ILE B O 1
ATOM 3875 N N . LEU B 1 83 ? 18.368 -6.173 23.725 1.000 24.235 83 LEU B N 1
ATOM 3876 C CA . LEU B 1 83 ? 17.256 -6.117 24.649 1.000 25.211 83 LEU B CA 1
ATOM 3877 C C . LEU B 1 83 ? 16.399 -4.929 24.232 1.000 21.896 83 LEU B C 1
ATOM 3878 O O . LEU B 1 83 ? 16.900 -3.835 24.013 1.000 28.062 83 LEU B O 1
ATOM 3894 N N . ILE B 1 84 ? 15.103 -5.134 24.027 1.000 24.660 84 ILE B N 1
ATOM 3895 C CA . ILE B 1 84 ? 14.231 -4.039 23.602 1.000 25.269 84 ILE B CA 1
ATOM 3896 C C . ILE B 1 84 ? 13.367 -3.640 24.801 1.000 27.103 84 ILE B C 1
ATOM 3897 O O . ILE B 1 84 ? 12.535 -4.408 25.273 1.000 27.345 84 ILE B O 1
ATOM 3913 N N . VAL B 1 85 ? 13.589 -2.419 25.289 1.000 29.310 85 VAL B N 1
ATOM 3914 C CA . VAL B 1 85 ? 12.878 -1.867 26.444 1.000 28.097 85 VAL B CA 1
ATOM 3915 C C . VAL B 1 85 ? 11.822 -0.883 25.939 1.000 26.356 85 VAL B C 1
ATOM 3916 O O . VAL B 1 85 ? 12.125 -0.027 25.119 1.000 23.530 85 VAL B O 1
ATOM 3929 N N . GLU B 1 86 ? 10.597 -1.004 26.454 1.000 26.107 86 GLU B N 1
ATOM 3930 C CA . GLU B 1 86 ? 9.547 -0.069 26.151 1.000 30.119 86 GLU B CA 1
ATOM 3931 C C . GLU B 1 86 ? 9.797 1.265 26.861 1.000 32.93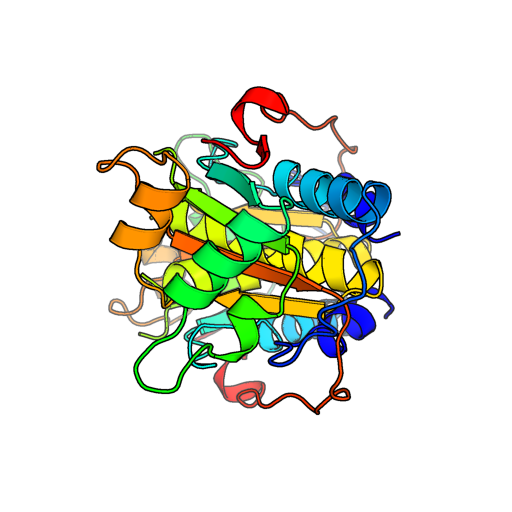4 86 GLU B C 1
ATOM 3932 O O . GLU B 1 86 ? 10.009 1.291 28.059 1.000 27.992 86 GLU B O 1
ATOM 3944 N N . GLU B 1 87 ? 9.771 2.356 26.102 1.000 34.058 87 GLU B N 1
ATOM 3945 C CA . GLU B 1 87 ? 9.924 3.693 26.651 1.000 41.224 87 GLU B CA 1
ATOM 3946 C C . GLU B 1 87 ? 8.631 4.482 26.421 1.000 44.486 87 GLU B C 1
ATOM 3947 O O . GLU B 1 87 ? 8.643 5.353 25.556 1.000 42.211 87 GLU B O 1
ATOM 3959 N N . SER B 1 88 ? 7.564 4.174 27.190 1.000 49.351 88 SER B N 1
ATOM 3960 C CA . SER B 1 88 ? 6.196 4.670 26.979 1.000 63.682 88 SER B CA 1
ATOM 3961 C C . SER B 1 88 ? 6.041 5.426 25.656 1.000 73.040 88 SER B C 1
ATOM 3962 O O . SER B 1 88 ? 4.899 5.563 25.202 1.000 86.048 88 SER B O 1
ATOM 3970 N N . HIS B 1 103 ? -0.896 -1.614 23.343 1.000 61.387 103 HIS B N 1
ATOM 3971 C CA . HIS B 1 103 ? -1.334 -0.651 22.297 1.000 57.214 103 HIS B CA 1
ATOM 3972 C C . HIS B 1 103 ? -0.135 -0.433 21.349 1.000 43.504 103 HIS B C 1
ATOM 3973 O O . HIS B 1 103 ? 0.613 -1.357 20.982 1.000 32.941 103 HIS B O 1
ATOM 3988 N N . PHE B 1 104 ? 0.026 0.806 20.912 1.000 29.653 104 PHE B N 1
ATOM 3989 C CA . PHE B 1 104 ? 0.918 1.130 19.823 1.000 31.872 104 PHE B CA 1
ATOM 3990 C C . PHE B 1 104 ? 2.355 0.773 20.173 1.000 27.765 104 PHE B C 1
ATOM 3991 O O . PHE B 1 104 ? 3.013 0.190 19.349 1.000 30.027 104 PHE B O 1
ATOM 4008 N N . PRO B 1 105 ? 2.870 1.074 21.386 1.000 28.563 105 PRO B N 1
ATOM 4009 C CA . PRO B 1 105 ? 4.213 0.652 21.738 1.000 28.305 105 PRO B CA 1
ATOM 4010 C C . PRO B 1 105 ? 4.527 -0.804 21.388 1.000 26.109 105 PRO B C 1
ATOM 4011 O O . PRO B 1 105 ? 5.605 -1.067 20.906 1.000 24.595 105 PRO B O 1
ATOM 4022 N N . LEU B 1 106 ? 3.630 -1.731 21.691 1.000 25.203 106 LEU B N 1
ATOM 4023 C CA . LEU B 1 106 ? 3.850 -3.140 21.394 1.000 27.077 106 LEU B CA 1
ATOM 4024 C C . LEU B 1 106 ? 3.884 -3.389 19.882 1.000 23.693 106 LEU B C 1
ATOM 4025 O O . LEU B 1 106 ? 4.742 -4.110 19.403 1.000 23.952 106 LEU B O 1
ATOM 4041 N N . ILE B 1 107 ? 2.984 -2.745 19.117 1.000 21.702 107 ILE B N 1
ATOM 4042 C CA . ILE B 1 107 ? 3.004 -2.892 17.671 1.000 20.655 107 ILE B CA 1
ATOM 4043 C C . ILE B 1 107 ? 4.353 -2.352 17.186 1.000 19.925 107 ILE B C 1
ATOM 4044 O O . ILE B 1 107 ? 5.057 -2.979 16.415 1.000 23.062 107 ILE B O 1
ATOM 4060 N N . ASP B 1 108 ? 4.768 -1.217 17.741 1.000 18.824 108 ASP B N 1
ATOM 4061 C CA . ASP B 1 108 ? 5.966 -0.528 17.320 1.000 19.428 108 ASP B CA 1
ATOM 4062 C C . ASP B 1 108 ? 7.185 -1.414 17.550 1.000 19.565 108 ASP B C 1
ATOM 4063 O O . ASP B 1 108 ? 8.090 -1.476 16.709 1.000 18.840 108 ASP B O 1
ATOM 4072 N N . ILE B 1 109 ? 7.222 -2.081 18.710 1.000 19.926 109 ILE B N 1
ATOM 4073 C CA . ILE B 1 109 ? 8.336 -2.951 19.055 1.000 21.066 109 ILE B CA 1
ATOM 4074 C C . ILE B 1 109 ? 8.421 -4.168 18.140 1.000 19.558 109 ILE B C 1
ATOM 4075 O O . ILE B 1 109 ? 9.512 -4.514 17.728 1.000 20.654 109 ILE B O 1
ATOM 4091 N N . GLY B 1 110 ? 7.278 -4.745 17.739 1.000 20.502 110 GLY B N 1
ATOM 4092 C CA . GLY B 1 110 ? 7.289 -5.805 16.733 1.000 19.856 110 GLY B CA 1
ATOM 4093 C C . GLY B 1 110 ? 7.866 -5.315 15.387 1.000 19.388 110 GLY B C 1
ATOM 4094 O O . GLY B 1 110 ? 8.674 -6.004 14.752 1.000 18.232 110 GLY B O 1
ATOM 4098 N N . ILE B 1 111 ? 7.448 -4.126 14.934 1.000 18.673 111 ILE B N 1
ATOM 4099 C CA . ILE B 1 111 ? 8.075 -3.480 13.782 1.000 16.964 111 ILE B CA 1
ATOM 4100 C C . ILE B 1 111 ? 9.594 -3.469 13.913 1.000 19.411 111 ILE B C 1
ATOM 4101 O O . ILE B 1 111 ? 10.338 -3.852 12.987 1.000 18.022 111 ILE B O 1
ATOM 4117 N N . ALA B 1 112 ? 10.085 -2.944 15.025 1.000 19.885 112 ALA B N 1
ATOM 4118 C CA . ALA B 1 112 ? 11.514 -2.876 15.228 1.000 20.830 112 ALA B CA 1
ATOM 4119 C C . ALA B 1 112 ? 12.179 -4.261 15.239 1.000 19.803 112 ALA B C 1
ATOM 4120 O O . ALA B 1 112 ? 13.283 -4.397 14.723 1.000 19.277 112 ALA B O 1
ATOM 4127 N N . ALA B 1 113 ? 11.572 -5.246 15.902 1.000 18.961 113 ALA B N 1
ATOM 4128 C CA . ALA B 1 113 ? 12.085 -6.612 15.889 1.000 19.106 113 ALA B CA 1
ATOM 4129 C C . ALA B 1 113 ? 12.206 -7.214 14.501 1.000 18.322 113 ALA B C 1
ATOM 4130 O O . ALA B 1 113 ? 13.175 -7.941 14.255 1.000 20.646 113 ALA B O 1
ATOM 4137 N N . ALA B 1 114 ? 11.213 -6.973 13.609 1.000 18.298 114 ALA B N 1
ATOM 4138 C CA . ALA B 1 114 ? 11.292 -7.408 12.228 1.000 18.002 114 ALA B CA 1
ATOM 4139 C C . ALA B 1 114 ? 12.476 -6.752 11.551 1.000 19.243 114 ALA B C 1
ATOM 4140 O O . ALA B 1 114 ? 13.214 -7.363 10.788 1.000 16.433 114 ALA B O 1
ATOM 4147 N N . HIS B 1 115 ? 12.677 -5.443 11.821 1.000 20.877 115 HIS B N 1
ATOM 4148 C CA . HIS B 1 115 ? 13.800 -4.739 11.189 1.000 19.069 115 HIS B CA 1
ATOM 4149 C C . HIS B 1 115 ? 15.145 -5.324 11.638 1.000 20.446 115 HIS B C 1
ATOM 4150 O O . HIS B 1 115 ? 16.067 -5.478 10.825 1.000 20.135 115 HIS B O 1
ATOM 4165 N N . ILE B 1 116 ? 15.265 -5.626 12.936 1.000 17.064 116 ILE B N 1
ATOM 4166 C CA . ILE B 1 116 ? 16.497 -6.181 13.469 1.000 20.301 116 ILE B CA 1
ATOM 4167 C C . ILE B 1 116 ? 16.792 -7.569 12.868 1.000 19.789 116 ILE B C 1
ATOM 4168 O O . ILE B 1 116 ? 17.942 -7.861 12.528 1.000 25.637 116 ILE B O 1
ATOM 4184 N N . THR B 1 117 ? 15.808 -8.477 12.874 1.000 17.686 117 THR B N 1
ATOM 4185 C CA . THR B 1 117 ? 16.085 -9.825 12.411 1.000 18.836 117 THR B CA 1
ATOM 4186 C C . THR B 1 117 ? 16.279 -9.876 10.893 1.000 19.935 117 THR B C 1
ATOM 4187 O O . THR B 1 117 ? 17.104 -10.630 10.411 1.000 22.753 117 THR B O 1
ATOM 4198 N N . LEU B 1 118 ? 15.547 -9.087 10.113 1.000 19.786 118 LEU B N 1
ATOM 4199 C CA . LEU B 1 118 ? 15.794 -9.059 8.673 1.000 19.445 118 LEU B CA 1
ATOM 4200 C C . LEU B 1 118 ? 17.179 -8.503 8.366 1.000 22.055 118 LEU B C 1
ATOM 4201 O O . LEU B 1 118 ? 17.901 -9.024 7.456 1.000 21.046 118 LEU B O 1
ATOM 4217 N N . ALA B 1 119 ? 17.547 -7.433 9.114 1.000 20.405 119 ALA B N 1
ATOM 4218 C CA . ALA B 1 119 ? 18.869 -6.834 8.948 1.000 21.626 119 ALA B CA 1
ATOM 4219 C C . ALA B 1 119 ? 19.972 -7.822 9.316 1.000 20.685 119 ALA B C 1
ATOM 4220 O O . ALA B 1 119 ? 20.975 -7.922 8.604 1.000 24.831 119 ALA B O 1
ATOM 4227 N N . ALA B 1 120 ? 19.800 -8.558 10.421 1.000 21.540 120 ALA B N 1
ATOM 4228 C CA . ALA B 1 120 ? 20.760 -9.574 10.830 1.000 19.736 120 ALA B CA 1
ATOM 4229 C C . ALA B 1 120 ? 20.934 -10.578 9.689 1.000 25.148 120 ALA B C 1
ATOM 4230 O O . ALA B 1 120 ? 22.068 -10.830 9.252 1.000 26.607 120 ALA B O 1
ATOM 4237 N N . GLU B 1 121 ? 19.811 -11.115 9.145 1.000 23.550 121 GLU B N 1
ATOM 4238 C CA . GLU B 1 121 ? 19.915 -12.088 8.067 1.000 20.451 121 GLU B CA 1
ATOM 4239 C C . GLU B 1 121 ? 20.595 -11.495 6.844 1.000 22.520 121 GLU B C 1
ATOM 4240 O O . GLU B 1 121 ? 21.333 -12.179 6.161 1.000 23.137 121 GLU B O 1
ATOM 4252 N N . SER B 1 122 ? 20.360 -10.215 6.542 1.000 23.766 122 SER B N 1
ATOM 4253 C CA . SER B 1 122 ? 20.909 -9.623 5.334 1.000 27.778 122 SER B CA 1
ATOM 4254 C C . SER B 1 122 ? 22.429 -9.482 5.476 1.000 28.078 122 SER B C 1
ATOM 4255 O O . SER B 1 122 ? 23.069 -9.293 4.461 1.000 29.737 122 SER B O 1
ATOM 4263 N N . GLU B 1 123 ? 22.940 -9.475 6.715 1.000 26.517 123 GLU B N 1
ATOM 4264 C CA . GLU B 1 123 ? 24.362 -9.372 7.014 1.000 29.711 123 GLU B CA 1
ATOM 4265 C C . GLU B 1 123 ? 25.003 -10.767 7.133 1.000 26.927 123 GLU B C 1
ATOM 4266 O O . GLU B 1 123 ? 26.143 -10.874 7.531 1.000 26.909 123 GLU B O 1
ATOM 4278 N N . GLY B 1 124 ? 24.248 -11.838 6.918 1.000 25.315 124 GLY B N 1
ATOM 4279 C CA . GLY B 1 124 ? 24.730 -13.200 7.046 1.000 24.562 124 GLY B CA 1
ATOM 4280 C C . GLY B 1 124 ? 24.781 -13.684 8.491 1.000 25.353 124 GLY B C 1
ATOM 4281 O O . GLY B 1 124 ? 25.438 -14.669 8.793 1.000 27.439 124 GLY B O 1
ATOM 4285 N N . LEU B 1 125 ? 24.077 -12.998 9.392 1.000 22.410 125 LEU B N 1
ATOM 4286 C CA . LEU B 1 125 ? 24.022 -13.416 10.782 1.000 22.157 125 LEU B CA 1
ATOM 4287 C C . LEU B 1 125 ? 22.703 -14.114 11.072 1.000 22.898 125 LEU B C 1
ATOM 4288 O O . LEU B 1 125 ? 21.666 -13.774 10.487 1.000 27.321 125 LEU B O 1
ATOM 4304 N N . GLY B 1 126 ? 22.747 -14.994 12.063 1.000 24.460 126 GLY B N 1
ATOM 4305 C CA . GLY B 1 126 ? 21.578 -15.648 12.642 1.000 21.409 126 GLY B CA 1
ATOM 4306 C C . GLY B 1 126 ? 20.939 -14.804 13.746 1.000 21.266 126 GLY B C 1
ATOM 4307 O O . GLY B 1 126 ? 21.596 -13.965 14.344 1.000 22.656 126 GLY B O 1
ATOM 4311 N N . SER B 1 127 ? 19.678 -15.118 14.093 1.000 20.351 127 SER B N 1
ATOM 4312 C CA . SER B 1 127 ? 18.973 -14.381 15.125 1.000 21.589 127 SER B CA 1
ATOM 4313 C C . SER B 1 127 ? 17.884 -15.250 15.706 1.000 17.668 127 SER B C 1
ATOM 4314 O O . SER B 1 127 ? 17.410 -16.181 15.052 1.000 19.930 127 SER B O 1
ATOM 4322 N N . CYS B 1 128 ? 17.437 -14.891 16.901 1.000 17.503 128 CYS B N 1
ATOM 4323 C CA . CYS B 1 128 ? 16.197 -15.425 17.440 1.000 17.986 128 CYS B CA 1
ATOM 4324 C C . CYS B 1 128 ? 15.572 -14.368 18.331 1.000 17.544 128 CYS B C 1
ATOM 4325 O O . CYS B 1 128 ? 16.147 -14.005 19.365 1.000 16.729 128 CYS B O 1
ATOM 4333 N N . ILE B 1 129 ? 14.293 -14.089 18.067 1.000 17.176 129 ILE B N 1
ATOM 4334 C CA . ILE B 1 129 ? 13.482 -13.262 18.947 1.000 18.509 129 ILE B CA 1
ATOM 4335 C C . ILE B 1 129 ? 13.112 -14.117 20.162 1.000 20.229 129 ILE B C 1
ATOM 4336 O O . ILE B 1 129 ? 12.623 -15.239 19.972 1.000 20.029 129 ILE B O 1
ATOM 4352 N N . LEU B 1 130 ? 13.344 -13.600 21.371 1.000 20.466 130 LEU B N 1
ATOM 4353 C CA . LEU B 1 130 ? 12.962 -14.247 22.625 1.000 22.568 130 LEU B CA 1
ATOM 4354 C C . LEU B 1 130 ? 12.021 -13.329 23.403 1.000 21.870 130 LEU B C 1
ATOM 4355 O O . LEU B 1 130 ? 12.376 -12.212 23.783 1.000 22.528 130 LEU B O 1
ATOM 4371 N N . GLY B 1 131 ? 10.820 -13.836 23.624 1.000 22.437 131 GLY B N 1
ATOM 4372 C CA . GLY B 1 131 ? 9.771 -13.174 24.370 1.000 24.306 131 GLY B CA 1
ATOM 4373 C C . GLY B 1 131 ? 9.679 -13.749 25.793 1.000 27.157 131 GLY B C 1
ATOM 4374 O O . GLY B 1 131 ? 8.994 -13.157 26.616 1.000 21.477 131 GLY B O 1
ATOM 4378 N N . TRP B 1 132 ? 10.322 -14.911 26.004 1.000 24.992 132 TRP B N 1
ATOM 4379 C CA . TRP B 1 132 ? 10.330 -15.625 27.270 1.000 28.088 132 TRP B CA 1
ATOM 4380 C C . TRP B 1 132 ? 11.744 -15.624 27.802 1.000 28.401 132 TRP B C 1
ATOM 4381 O O . TRP B 1 132 ? 12.714 -15.983 27.100 1.000 23.254 132 TRP B O 1
ATOM 4402 N N . PHE B 1 133 ? 11.836 -15.161 29.027 1.000 25.751 133 PHE B N 1
ATOM 4403 C CA . PHE B 1 133 ? 13.119 -14.930 29.652 1.000 27.215 133 PHE B CA 1
ATOM 4404 C C . PHE B 1 133 ? 12.815 -14.503 31.095 1.000 30.386 133 PHE B C 1
ATOM 4405 O O . PHE B 1 133 ? 11.660 -14.306 31.459 1.000 23.665 133 PHE B O 1
ATOM 4422 N N . ASP B 1 134 ? 13.856 -14.494 31.926 1.000 33.383 134 ASP B N 1
ATOM 4423 C CA . ASP B 1 134 ? 13.745 -14.020 33.306 1.000 34.262 134 ASP B CA 1
ATOM 4424 C C . ASP B 1 134 ? 14.034 -12.529 33.291 1.000 29.502 134 ASP B C 1
ATOM 4425 O O . ASP B 1 134 ? 15.199 -12.115 33.298 1.000 29.871 134 ASP B O 1
ATOM 4434 N N . GLU B 1 135 ? 12.957 -11.751 33.128 1.000 30.773 135 GLU B N 1
ATOM 4435 C CA . GLU B 1 135 ? 13.000 -10.316 32.905 1.000 32.937 135 GLU B CA 1
ATOM 4436 C C . GLU B 1 135 ? 13.703 -9.621 34.079 1.000 38.934 135 GLU B C 1
ATOM 4437 O O . GLU B 1 135 ? 14.474 -8.688 33.862 1.000 35.913 135 GLU B O 1
ATOM 4449 N N . LYS B 1 136 ? 13.412 -10.053 35.325 1.000 46.644 136 LYS B N 1
ATOM 4450 C CA . LYS B 1 136 ? 13.991 -9.446 36.525 1.000 46.193 136 LYS B CA 1
ATOM 4451 C C . LYS B 1 136 ? 15.495 -9.654 36.576 1.000 38.675 136 LYS B C 1
ATOM 4452 O O . LYS B 1 136 ? 16.251 -8.731 36.851 1.000 37.390 136 LYS B O 1
ATOM 4471 N N . GLU B 1 137 ? 15.957 -10.878 36.355 1.000 39.948 137 GLU B N 1
ATOM 4472 C CA . GLU B 1 137 ? 17.397 -11.122 36.316 1.000 35.398 137 GLU B CA 1
ATOM 4473 C C . GLU B 1 137 ? 18.059 -10.319 35.186 1.000 37.378 137 GLU B C 1
ATOM 4474 O O . GLU B 1 137 ? 19.119 -9.709 35.402 1.000 31.551 137 GLU B O 1
ATOM 4486 N N . ILE B 1 138 ? 17.428 -10.211 33.999 1.000 33.824 138 ILE B N 1
ATOM 4487 C CA . ILE B 1 138 ? 18.128 -9.541 32.912 1.000 31.107 138 ILE B CA 1
ATOM 4488 C C . ILE B 1 138 ? 18.216 -8.053 33.215 1.000 30.841 138 ILE B C 1
ATOM 4489 O O . ILE B 1 138 ? 19.214 -7.421 32.910 1.000 32.990 138 ILE B O 1
ATOM 4505 N N . LYS B 1 139 ? 17.135 -7.486 33.739 1.000 34.367 139 LYS B N 1
ATOM 4506 C CA . LYS B 1 139 ? 17.128 -6.094 34.193 1.000 35.200 139 LYS B CA 1
ATOM 4507 C C . LYS B 1 139 ? 18.173 -5.850 35.291 1.000 30.848 139 LYS B C 1
ATOM 4508 O O . LYS B 1 139 ? 18.919 -4.858 35.257 1.000 29.793 139 LYS B O 1
ATOM 4527 N N . GLN B 1 140 ? 18.224 -6.742 36.271 1.000 33.373 140 GLN B N 1
ATOM 4528 C CA . GLN B 1 140 ? 19.194 -6.599 37.363 1.000 39.857 140 GLN B CA 1
ATOM 4529 C C . GLN B 1 140 ? 20.637 -6.659 36.808 1.000 38.136 140 GLN B C 1
ATOM 4530 O O . GLN B 1 140 ? 21.477 -5.819 37.149 1.000 35.723 140 GLN B O 1
ATOM 4544 N N . LEU B 1 141 ? 20.910 -7.557 35.843 1.000 34.786 141 LEU B N 1
ATOM 4545 C CA . LEU B 1 141 ? 22.254 -7.676 35.272 1.000 36.806 141 LEU B CA 1
ATOM 4546 C C . LEU B 1 141 ? 22.662 -6.424 34.493 1.000 32.075 141 LEU B C 1
ATOM 4547 O O . LEU B 1 141 ? 23.847 -6.132 34.402 1.000 30.810 141 LEU B O 1
ATOM 4563 N N . THR B 1 142 ? 21.726 -5.762 33.818 1.000 28.796 142 THR B N 1
ATOM 4564 C CA . THR B 1 142 ? 22.117 -4.775 32.805 1.000 30.992 142 THR B CA 1
ATOM 4565 C C . THR B 1 142 ? 21.863 -3.316 33.245 1.000 33.059 142 THR B C 1
ATOM 4566 O O . THR B 1 142 ? 22.271 -2.406 32.530 1.000 39.691 142 THR B O 1
ATOM 4577 N N . GLY B 1 143 ? 21.115 -3.124 34.341 1.000 35.565 143 GLY B N 1
ATOM 4578 C CA . GLY B 1 143 ? 20.847 -1.817 34.926 1.000 41.617 143 GLY B CA 1
ATOM 4579 C C . GLY B 1 143 ? 19.472 -1.263 34.514 1.000 42.335 143 GLY B C 1
ATOM 4580 O O . GLY B 1 143 ? 19.204 -0.096 34.712 1.000 46.066 143 GLY B O 1
ATOM 4584 N N . ILE B 1 144 ? 18.597 -2.073 33.919 1.000 42.026 144 ILE B N 1
ATOM 4585 C CA . ILE B 1 144 ? 17.377 -1.535 33.322 1.000 39.637 144 ILE B CA 1
ATOM 4586 C C . ILE B 1 144 ? 16.447 -1.200 34.484 1.000 41.268 144 ILE B C 1
ATOM 4587 O O . ILE B 1 144 ? 16.246 -2.077 35.352 1.000 34.837 144 ILE B O 1
ATOM 4603 N N . PRO B 1 145 ? 15.865 0.042 34.566 1.000 44.729 145 PRO B N 1
ATOM 4604 C CA . PRO B 1 145 ? 14.957 0.381 35.658 1.000 48.650 145 PRO B CA 1
ATOM 4605 C C . PRO B 1 145 ? 13.929 -0.730 35.879 1.000 53.441 145 PRO B C 1
ATOM 4606 O O . PRO B 1 145 ? 13.331 -1.282 34.915 1.000 49.962 145 PRO B O 1
ATOM 4617 N N . ALA B 1 146 ? 13.743 -1.056 37.163 1.000 46.263 146 ALA B N 1
ATOM 4618 C CA . ALA B 1 146 ? 12.759 -2.036 37.607 1.000 53.481 146 ALA B CA 1
ATOM 4619 C C . ALA B 1 146 ? 11.387 -1.755 36.989 1.000 54.293 146 ALA B C 1
ATOM 4620 O O . ALA B 1 146 ? 10.626 -2.690 36.761 1.000 58.621 146 ALA B O 1
ATOM 4627 N N . SER B 1 147 ? 11.083 -0.462 36.759 1.000 50.248 147 SER B N 1
ATOM 4628 C CA . SER B 1 147 ? 9.759 -0.009 36.390 1.000 50.546 147 SER B CA 1
ATOM 4629 C C . SER B 1 147 ? 9.603 0.016 34.861 1.000 52.160 147 SER B C 1
ATOM 4630 O O . SER B 1 147 ? 8.508 0.236 34.376 1.000 41.848 147 SER B O 1
ATOM 4638 N N . LYS B 1 148 ? 10.686 -0.168 34.094 1.000 46.671 148 LYS B N 1
ATOM 4639 C CA . LYS B 1 148 ? 10.609 -0.180 32.637 1.000 49.423 148 LYS B CA 1
ATOM 4640 C C . LYS B 1 148 ? 10.396 -1.615 32.152 1.000 40.977 148 LYS B C 1
ATOM 4641 O O . LYS B 1 148 ? 10.930 -2.552 32.756 1.000 46.838 148 LYS B O 1
ATOM 4660 N N . ARG B 1 149 ? 9.542 -1.810 31.134 1.000 41.181 149 ARG B N 1
ATOM 4661 C CA . ARG B 1 149 ? 9.193 -3.153 30.674 1.000 40.912 149 ARG B CA 1
ATOM 4662 C C . ARG B 1 149 ? 10.190 -3.591 29.594 1.000 33.227 149 ARG B C 1
ATOM 4663 O O . ARG B 1 149 ? 10.432 -2.916 28.610 1.000 37.246 149 ARG B O 1
ATOM 4684 N N . LEU B 1 150 ? 10.871 -4.689 29.844 1.000 28.146 150 LEU B N 1
ATOM 4685 C CA . LEU B 1 150 ? 11.77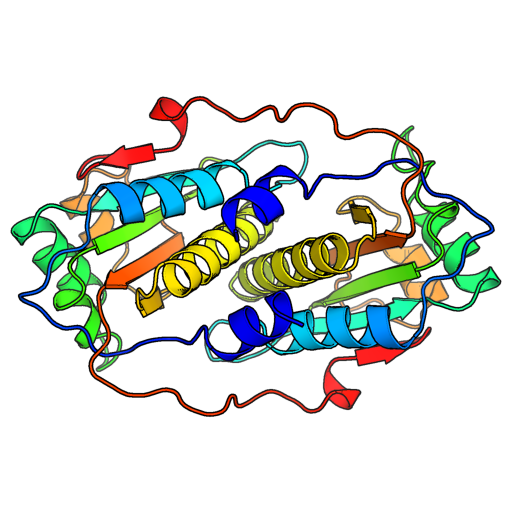5 -5.291 28.877 1.000 28.528 150 LEU B CA 1
ATOM 4686 C C . LEU B 1 150 ? 10.957 -6.304 28.121 1.000 26.642 150 LEU B C 1
ATOM 4687 O O . LEU B 1 150 ? 10.493 -7.256 28.715 1.000 25.237 150 LEU B O 1
ATOM 4703 N N . LEU B 1 151 ? 10.812 -6.106 26.811 1.000 26.345 151 LEU B N 1
ATOM 4704 C CA . LEU B 1 151 ? 9.811 -6.880 26.081 1.000 29.871 151 LEU B CA 1
ATOM 4705 C C . LEU B 1 151 ? 10.407 -8.016 25.267 1.000 25.853 151 LEU B C 1
ATOM 4706 O O . LEU B 1 151 ? 9.775 -9.061 25.126 1.000 26.581 151 LEU B O 1
ATOM 4722 N N . LEU B 1 152 ? 11.596 -7.807 24.699 1.000 21.518 152 LEU B N 1
ATOM 4723 C CA . LEU B 1 152 ? 12.206 -8.843 23.889 1.000 20.127 152 LEU B CA 1
ATOM 4724 C C . LEU B 1 152 ? 13.713 -8.824 24.136 1.000 21.381 152 LEU B C 1
ATOM 4725 O O . LEU B 1 152 ? 14.290 -7.812 24.496 1.000 21.387 152 LEU B O 1
ATOM 4741 N N . ASP B 1 153 ? 14.316 -9.986 23.989 1.000 21.154 153 ASP B N 1
ATOM 4742 C CA . ASP B 1 153 ? 15.735 -10.121 23.741 1.000 25.754 153 ASP B CA 1
ATOM 4743 C C . ASP B 1 153 ? 15.872 -10.741 22.341 1.000 23.052 153 ASP B C 1
ATOM 4744 O O . ASP B 1 153 ? 15.481 -11.878 22.122 1.000 28.006 153 ASP B O 1
ATOM 4753 N N . ILE B 1 154 ? 16.532 -10.056 21.445 1.000 25.668 154 ILE B N 1
ATOM 4754 C CA . ILE B 1 154 ? 16.937 -10.679 20.190 1.000 23.710 154 ILE B CA 1
ATOM 4755 C C . ILE B 1 154 ? 18.412 -11.092 20.305 1.000 23.355 154 ILE B C 1
ATOM 4756 O O . ILE B 1 154 ? 19.349 -10.272 20.290 1.000 22.120 154 ILE B O 1
ATOM 4772 N N . ALA B 1 155 ? 18.603 -12.408 20.356 1.000 22.508 155 ALA B N 1
ATOM 4773 C CA . ALA B 1 155 ? 19.909 -13.054 20.239 1.000 21.138 155 ALA B CA 1
ATOM 4774 C C . ALA B 1 155 ? 20.401 -12.967 18.789 1.000 21.212 155 ALA B C 1
ATOM 4775 O O . ALA B 1 155 ? 19.651 -13.236 17.868 1.000 22.700 155 ALA B O 1
ATOM 4782 N N . ILE B 1 156 ? 21.675 -12.627 18.613 1.000 20.052 156 ILE B N 1
ATOM 4783 C CA . ILE B 1 156 ? 22.322 -12.456 17.347 1.000 20.435 156 ILE B CA 1
ATOM 4784 C C . ILE B 1 156 ? 23.661 -13.172 17.392 1.000 23.635 156 ILE B C 1
ATOM 4785 O O . ILE B 1 156 ? 24.402 -12.977 18.342 1.000 24.908 156 ILE B O 1
ATOM 4801 N N . GLY B 1 157 ? 23.963 -13.944 16.335 1.000 22.163 157 GLY B N 1
ATOM 4802 C CA . GLY B 1 157 ? 25.262 -14.550 16.187 1.000 23.804 157 GLY B CA 1
ATOM 4803 C C . GLY B 1 157 ? 25.333 -15.391 14.916 1.000 24.750 157 GLY B C 1
ATOM 4804 O O . GLY B 1 157 ? 24.356 -15.458 14.187 1.000 22.289 157 GLY B O 1
ATOM 4808 N N . TYR B 1 158 ? 26.469 -16.062 14.688 1.000 22.567 158 TYR B N 1
ATOM 4809 C CA . TYR B 1 158 ? 26.609 -16.949 13.532 1.000 23.873 158 TYR B CA 1
ATOM 4810 C C . TYR B 1 158 ? 25.944 -18.270 13.853 1.000 22.805 158 TYR B C 1
ATOM 4811 O O . TYR B 1 158 ? 26.182 -18.793 14.929 1.000 20.779 158 TYR B O 1
ATOM 4829 N N . PRO B 1 159 ? 25.143 -18.844 12.917 1.000 22.033 159 PRO B N 1
ATOM 4830 C CA . PRO B 1 159 ? 24.417 -20.102 13.134 1.000 22.304 159 PRO B CA 1
ATOM 4831 C C . PRO B 1 159 ? 25.301 -21.342 13.007 1.000 23.026 159 PRO B C 1
ATOM 4832 O O . PRO B 1 159 ? 26.365 -21.302 12.461 1.000 25.466 159 PRO B O 1
ATOM 4843 N N . VAL B 1 160 ? 24.850 -22.451 13.565 1.000 26.314 160 VAL B N 1
ATOM 4844 C CA . VAL B 1 160 ? 25.448 -23.771 13.460 1.000 26.084 160 VAL B CA 1
ATOM 4845 C C . VAL B 1 160 ? 24.540 -24.657 12.614 1.000 23.925 160 VAL B C 1
ATOM 4846 O O . VAL B 1 160 ? 25.001 -25.394 11.766 1.000 27.462 160 VAL B O 1
ATOM 4859 N N . LYS B 1 161 ? 23.240 -24.570 12.814 1.000 24.396 161 LYS B N 1
ATOM 4860 C CA . LYS B 1 161 ? 22.301 -25.464 12.129 1.000 28.373 161 LYS B CA 1
ATOM 4861 C C . LYS B 1 161 ? 21.775 -24.795 10.867 1.000 26.311 161 LYS B C 1
ATOM 4862 O O . LYS B 1 161 ? 21.888 -23.584 10.702 1.000 21.973 161 LYS B O 1
ATOM 4881 N N . GLU B 1 162 ? 21.291 -25.634 9.939 1.000 25.979 162 GLU B N 1
ATOM 4882 C CA . GLU B 1 162 ? 21.017 -25.212 8.578 1.000 27.423 162 GLU B CA 1
ATOM 4883 C C . GLU B 1 162 ? 19.635 -24.535 8.479 1.000 24.914 162 GLU B C 1
ATOM 4884 O O . GLU B 1 162 ? 18.953 -24.384 9.468 1.000 24.024 162 GLU B O 1
ATOM 4896 N N . LYS B 1 163 ? 19.233 -24.145 7.269 1.000 24.818 163 LYS B N 1
ATOM 4897 C CA . LYS B 1 163 ? 17.935 -23.583 6.989 1.000 25.580 163 LYS B CA 1
ATOM 4898 C C . LYS B 1 163 ? 16.878 -24.689 6.954 1.000 27.367 163 LYS B C 1
ATOM 4899 O O . LYS B 1 163 ? 17.098 -25.725 6.325 1.000 24.534 163 LYS B O 1
ATOM 4918 N N . ARG B 1 164 ? 15.709 -24.380 7.539 1.000 28.129 164 ARG B N 1
ATOM 4919 C CA . ARG B 1 164 ? 14.503 -25.209 7.517 1.000 28.857 164 ARG B CA 1
ATOM 4920 C C . ARG B 1 164 ? 13.478 -24.522 6.616 1.000 31.493 164 ARG B C 1
ATOM 4921 O O . ARG B 1 164 ? 13.421 -23.280 6.519 1.000 28.059 164 ARG B O 1
ATOM 4942 N N . LYS B 1 165 ? 12.618 -25.329 6.001 1.000 37.376 165 LYS B N 1
ATOM 4943 C CA . LYS B 1 165 ? 11.367 -24.818 5.430 1.000 36.201 165 LYS B CA 1
ATOM 4944 C C . LYS B 1 165 ? 10.423 -24.369 6.550 1.000 28.689 165 LYS B C 1
ATOM 4945 O O . LYS B 1 165 ? 10.392 -24.885 7.663 1.000 26.422 165 LYS B O 1
ATOM 4964 N N . LYS B 1 166 ? 9.711 -23.314 6.240 1.000 32.748 166 LYS B N 1
ATOM 4965 C CA . LYS B 1 166 ? 8.781 -22.674 7.151 1.000 34.812 166 LYS B CA 1
ATOM 4966 C C . LYS B 1 166 ? 7.550 -23.545 7.342 1.000 32.904 166 LYS B C 1
ATOM 4967 O O . LYS B 1 166 ? 7.031 -24.119 6.401 1.000 35.991 166 LYS B O 1
ATOM 4986 N N . MET B 1 167 ? 6.995 -23.502 8.540 1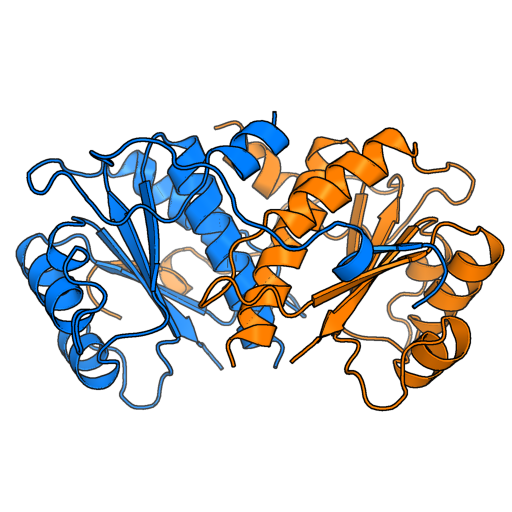.000 33.782 167 MET B N 1
ATOM 4987 C CA . MET B 1 167 ? 5.640 -23.927 8.764 1.000 32.424 167 MET B CA 1
ATOM 4988 C C . MET B 1 167 ? 4.798 -22.688 9.062 1.000 29.662 167 MET B C 1
ATOM 4989 O O . MET B 1 167 ? 5.086 -21.956 10.015 1.000 23.542 167 MET B O 1
ATOM 5003 N N . ARG B 1 168 ? 3.786 -22.502 8.198 1.000 27.407 168 ARG B N 1
ATOM 5004 C CA . ARG B 1 168 ? 2.845 -21.413 8.219 1.000 25.723 168 ARG B CA 1
ATOM 5005 C C . ARG B 1 168 ? 1.462 -21.967 7.903 1.000 28.060 168 ARG B C 1
ATOM 5006 O O . ARG B 1 168 ? 1.380 -22.934 7.196 1.000 22.360 168 ARG B O 1
ATOM 5027 N N . LYS B 1 169 ? 0.391 -21.322 8.389 1.000 29.837 169 LYS B N 1
ATOM 5028 C CA . LYS B 1 169 ? -0.968 -21.595 7.956 1.000 25.301 169 LYS B CA 1
ATOM 5029 C C . LYS B 1 169 ? -1.038 -21.429 6.458 1.000 25.943 169 LYS B C 1
ATOM 5030 O O . LYS B 1 169 ? -0.225 -20.695 5.871 1.000 23.038 169 LYS B O 1
ATOM 5049 N N . THR B 1 170 ? -2.022 -22.107 5.845 1.000 25.842 170 THR B N 1
ATOM 5050 C CA . THR B 1 170 ? -2.322 -21.916 4.431 1.000 31.842 170 THR B CA 1
ATOM 5051 C C . THR B 1 170 ? -2.768 -20.480 4.166 1.000 30.428 170 THR B C 1
ATOM 5052 O O . THR B 1 170 ? -3.310 -19.823 5.062 1.000 34.685 170 THR B O 1
ATOM 5063 N N . LYS B 1 171 ? -2.581 -20.024 2.921 1.000 29.742 171 LYS B N 1
ATOM 5064 C CA . LYS B 1 171 ? -2.958 -18.694 2.502 1.000 31.411 171 LYS B CA 1
ATOM 5065 C C . LYS B 1 171 ? -4.414 -18.424 2.870 1.000 30.802 171 LYS B C 1
ATOM 5066 O O . LYS B 1 171 ? -4.709 -17.378 3.403 1.000 25.401 171 LYS B O 1
ATOM 5085 N N . GLU B 1 172 ? -5.292 -19.414 2.670 1.000 26.703 172 GLU B N 1
ATOM 5086 C CA . GLU B 1 172 ? -6.717 -19.193 2.789 1.000 31.576 172 GLU B CA 1
ATOM 5087 C C . GLU B 1 172 ? -7.119 -18.956 4.239 1.000 29.405 172 GLU B C 1
ATOM 5088 O O . GLU B 1 172 ? -8.050 -18.193 4.468 1.000 29.099 172 GLU B O 1
ATOM 5100 N N . LYS B 1 173 ? -6.385 -19.537 5.206 1.000 26.177 173 LYS B N 1
ATOM 5101 C CA . LYS B 1 173 ? -6.674 -19.301 6.611 1.000 29.444 173 LYS B CA 1
ATOM 5102 C C . LYS B 1 173 ? -6.275 -17.887 7.024 1.000 25.608 173 LYS B C 1
ATOM 5103 O O . LYS B 1 173 ? -6.911 -17.364 7.902 1.000 26.401 173 LYS B O 1
ATOM 5122 N N . VAL B 1 174 ? -5.232 -17.285 6.416 1.000 23.704 174 VAL B N 1
ATOM 5123 C CA . VAL B 1 174 ? -4.722 -15.991 6.902 1.000 22.054 174 VAL B CA 1
ATOM 5124 C C . VAL B 1 174 ? -5.003 -14.830 5.943 1.000 18.138 174 VAL B C 1
ATOM 5125 O O . VAL B 1 174 ? -4.742 -13.689 6.305 1.000 21.778 174 VAL B O 1
ATOM 5138 N N . ILE B 1 175 ? -5.455 -15.089 4.728 1.000 21.006 175 ILE B N 1
ATOM 5139 C CA . ILE B 1 175 ? -5.726 -14.084 3.702 1.000 22.109 175 ILE B CA 1
ATOM 5140 C C . ILE B 1 175 ? -7.128 -14.241 3.117 1.000 23.025 175 ILE B C 1
ATOM 5141 O O . ILE B 1 175 ? -7.491 -15.340 2.620 1.000 21.283 175 ILE B O 1
ATOM 5157 N N . SER B 1 176 ? -7.908 -13.150 3.151 1.000 20.602 176 SER B N 1
ATOM 5158 C CA . SER B 1 176 ? -9.141 -13.110 2.384 1.000 23.793 176 SER B CA 1
ATOM 5159 C C . SER B 1 176 ? -9.231 -11.768 1.672 1.000 27.019 176 SER B C 1
ATOM 5160 O O . SER B 1 176 ? -8.781 -10.755 2.193 1.000 31.928 176 SER B O 1
ATOM 5168 N N . TYR B 1 177 ? -9.825 -11.789 0.487 1.000 27.075 177 TYR B N 1
ATOM 5169 C CA . TYR B 1 177 ? -10.000 -10.612 -0.343 1.000 27.763 177 TYR B CA 1
ATOM 5170 C C . TYR B 1 177 ? -11.395 -10.010 -0.211 1.000 24.496 17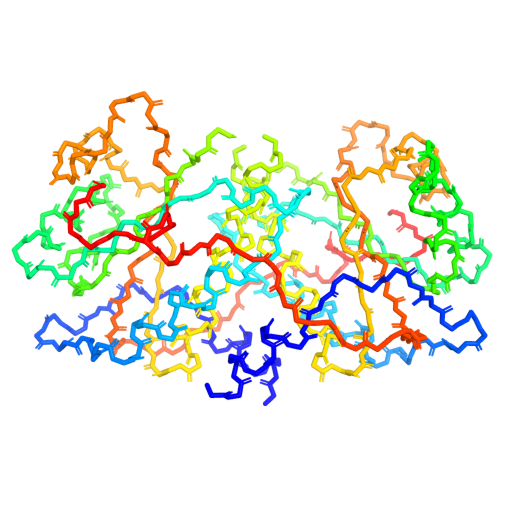7 TYR B C 1
ATOM 5171 O O . TYR B 1 177 ? -12.367 -10.735 -0.186 1.000 22.823 177 TYR B O 1
ATOM 5189 N N . ASN B 1 178 ? -11.449 -8.680 0.070 1.000 22.869 178 ASN B N 1
ATOM 5190 C CA . ASN B 1 178 ? -12.658 -7.853 0.042 1.000 22.818 178 ASN B CA 1
ATOM 5191 C C . ASN B 1 178 ? -13.652 -8.133 1.176 1.000 23.696 178 ASN B C 1
ATOM 5192 O O . ASN B 1 178 ? -14.566 -7.369 1.386 1.000 28.540 178 ASN B O 1
ATOM 5203 N N . ARG B 1 179 ? -13.493 -9.212 1.915 1.000 26.408 179 ARG B N 1
ATOM 5204 C CA . ARG B 1 179 ? -14.455 -9.636 2.940 1.000 31.844 179 ARG B CA 1
ATOM 5205 C C . ARG B 1 179 ? -13.742 -10.634 3.864 1.000 30.266 179 ARG B C 1
ATOM 5206 O O . ARG B 1 179 ? -12.957 -11.467 3.390 1.000 33.146 179 ARG B O 1
ATOM 5227 N N . TYR B 1 180 ? -14.050 -10.578 5.158 1.000 24.631 180 TYR B N 1
ATOM 5228 C CA . TYR B 1 180 ? -13.428 -11.391 6.181 1.000 23.544 180 TYR B CA 1
ATOM 5229 C C . TYR B 1 180 ? -13.483 -12.933 5.921 1.000 23.194 180 TYR B C 1
ATOM 5230 O O . TYR B 1 180 ? -14.684 -13.141 5.566 1.000 24.645 180 TYR B O 1
#